Protein AF-A0AAV6X6Z3-F1 (afdb_monomer)

Foldseek 3Di:
DVVVVDQDAPVNLLVVLLLCLVVLVLVVNVVSLCCCCPVRVYDDDLSSLLSNLSSCLVNVVLVVSVVSQVPDPDNRALSSLLSSLVSCVVVVVLVSNLVSLVVNCVRCVQDCVSLVSNLVSCVVVVNVVVNVVSVVSCVVSVHDDPPPDDDDDPVCPPVVVSPDDDCPVVSVVVVVVVVVVVVVVCVVVVVVCVVPDDDDDDDDDDDDDD

Organism: NCBI:txid168488

Mean predicted aligned error: 13.62 Å

Radius of gyration: 20.97 Å; Cα contacts (8 Å, |Δi|>4): 172; chains: 1; bounding box: 50×48×60 Å

Nearest PDB structures (foldseek):
  3as4-assembly1_A  TM=5.770E-01  e=1.484E-02  Paramagnetospirillum magneticum AMB-1
  3asd-assembly1_A  TM=6.037E-01  e=4.419E-02  Paramagnetospirillum magneticum AMB-1
  1fch-assembly2_B  TM=5.159E-01  e=3.655E-02  Homo sapiens
  8ffz-assembly1_C  TM=5.382E-01  e=7.808E-02  Saccharomyces cerevisiae S288C
  8odn-assembly1_B  TM=5.261E-01  e=1.410E+00  Pseudomonas aeruginosa PAO1

Secondary structure (DSSP, 8-state):
-GGGTPPP-HHHHHHHHHHHHHHT-HHHHHHHHHHHHHTT-PPP-HHHHHHHHHHHHHTT-HHHHHHHHHT-SS---HHHHHHHHHHHHHHT-HHHHHHHHHHHHHH-TT-HHHHHHHHHHHHHTT-HHHHHHHHHHHHHTT-------SS--TTHHHHTTTT-SSTHHHHHHHHHHHHHHHHHHHHHHHHHHTTS--------------

InterPro domains:
  IPR002885 Pentatricopeptide repeat [PF01535] (11-38)
  IPR002885 Pentatricopeptide repeat [PF01535] (51-70)
  IPR011990 Tetratricopeptide-like helical domain superfamily [G3DSA:1.25.40.10] (1-170)
  IPR046848 E motif [PF20431] (95-145)
  IPR046960 Pentatricopeptide repeat-containing protein At4g14850-like, plant [P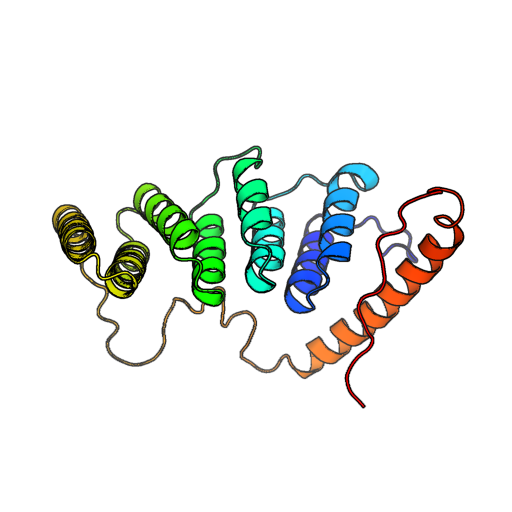THR47926] (1-148)

Solvent-accessible surface area (backbone atoms only — not comparable to full-atom values): 12295 Å² total; per-residue (Å²): 83,78,93,70,75,43,80,81,50,69,70,54,50,42,55,51,33,46,50,21,36,74,72,64,36,60,70,57,34,50,53,51,55,50,37,35,43,75,73,64,67,42,80,83,47,72,68,47,52,40,31,51,33,42,28,26,17,74,70,65,38,47,76,53,27,49,53,52,61,74,66,46,98,57,86,80,51,60,68,45,34,51,49,46,26,52,21,21,58,75,72,66,38,53,71,62,22,42,56,25,24,53,52,33,40,70,74,38,62,70,52,44,61,37,48,53,52,40,28,49,48,28,50,76,72,66,37,57,68,56,27,52,50,41,53,48,53,36,54,76,64,67,35,63,76,80,77,80,79,76,85,82,68,92,76,31,75,73,61,37,79,73,71,70,77,93,47,76,69,56,49,56,54,49,49,52,53,43,55,58,47,49,54,61,46,50,62,59,49,60,75,70,53,83,82,76,76,90,84,83,89,80,77,89,87,87,85,90,84,137

Structure (mmCIF, N/CA/C/O backbone):
data_AF-A0AAV6X6Z3-F1
#
_entry.id   AF-A0AAV6X6Z3-F1
#
loop_
_atom_site.group_PDB
_atom_site.id
_atom_site.type_symbol
_atom_site.label_atom_id
_atom_site.label_alt_id
_atom_site.label_comp_id
_atom_site.label_asym_id
_atom_site.label_entity_id
_atom_site.label_seq_id
_atom_site.pdbx_PDB_ins_code
_atom_site.Cartn_x
_atom_site.Cartn_y
_atom_site.Cartn_z
_atom_site.occupancy
_atom_site.B_iso_or_equiv
_atom_site.auth_seq_id
_atom_site.auth_comp_id
_atom_site.auth_asym_id
_atom_site.auth_atom_id
_atom_site.pdbx_PDB_model_num
ATOM 1 N N . MET A 1 1 ? 12.592 7.780 -24.978 1.00 61.38 1 MET A N 1
ATOM 2 C CA . MET A 1 1 ? 13.441 6.883 -24.165 1.00 61.38 1 MET A CA 1
ATOM 3 C C . MET A 1 1 ? 13.945 5.708 -24.987 1.00 61.38 1 MET A C 1
ATOM 5 O O . MET A 1 1 ? 15.013 5.877 -25.550 1.00 61.38 1 MET A O 1
ATOM 9 N N . LYS A 1 2 ? 13.176 4.631 -25.239 1.00 63.88 2 LYS A N 1
ATOM 10 C CA . LYS A 1 2 ? 13.656 3.504 -26.084 1.00 63.88 2 LYS A CA 1
ATOM 11 C C . LYS A 1 2 ? 14.118 3.923 -27.496 1.00 63.88 2 LYS A C 1
ATOM 13 O O . LYS A 1 2 ? 15.192 3.537 -27.925 1.00 63.88 2 LYS A O 1
ATOM 18 N N . ARG A 1 3 ? 13.356 4.787 -28.188 1.00 69.88 3 ARG A N 1
ATOM 19 C CA . ARG A 1 3 ? 13.722 5.320 -29.527 1.00 69.88 3 ARG A CA 1
ATOM 20 C C . ARG A 1 3 ? 14.940 6.253 -29.531 1.00 69.88 3 ARG A C 1
ATOM 22 O O . ARG A 1 3 ? 15.517 6.476 -30.582 1.00 69.88 3 ARG A O 1
ATOM 29 N N . ALA A 1 4 ? 15.289 6.811 -28.374 1.00 73.94 4 ALA A N 1
ATOM 30 C CA . ALA A 1 4 ? 16.447 7.686 -28.206 1.00 73.94 4 ALA A CA 1
ATOM 31 C C . ALA A 1 4 ? 17.636 6.937 -27.572 1.00 73.94 4 ALA A C 1
ATOM 33 O O . ALA A 1 4 ? 18.596 7.575 -27.162 1.00 73.94 4 ALA A O 1
ATOM 34 N N . SER A 1 5 ? 17.543 5.605 -27.431 1.00 74.19 5 SER A N 1
ATOM 35 C CA . SER A 1 5 ? 18.532 4.752 -26.752 1.00 74.19 5 SER A CA 1
ATOM 36 C C . SER A 1 5 ? 18.892 5.206 -25.330 1.00 74.19 5 SER A C 1
ATOM 38 O O . SER A 1 5 ? 19.979 4.926 -24.837 1.00 74.19 5 SER A O 1
ATOM 40 N N . VAL A 1 6 ? 17.965 5.892 -24.653 1.00 78.38 6 VAL A N 1
ATOM 41 C CA . VAL A 1 6 ? 18.121 6.306 -23.253 1.00 78.38 6 VAL A CA 1
ATOM 42 C C . VAL A 1 6 ? 17.540 5.217 -22.361 1.00 78.38 6 VAL A C 1
ATOM 44 O O . VAL A 1 6 ? 16.357 4.877 -22.502 1.00 78.38 6 VAL A O 1
ATOM 47 N N . LYS A 1 7 ? 18.370 4.684 -21.458 1.00 81.50 7 LYS A N 1
ATOM 48 C CA . LYS A 1 7 ? 17.966 3.687 -20.464 1.00 81.50 7 LYS A CA 1
ATOM 49 C C . LYS A 1 7 ? 16.994 4.338 -19.464 1.00 81.50 7 LYS A C 1
ATOM 51 O O . LYS A 1 7 ? 17.356 5.361 -18.889 1.00 81.50 7 LYS A O 1
ATOM 56 N N . PRO A 1 8 ? 15.776 3.796 -19.285 1.00 84.56 8 PRO A N 1
ATOM 57 C CA . PRO A 1 8 ? 14.884 4.202 -18.206 1.00 84.56 8 PRO A CA 1
ATOM 58 C C . PRO A 1 8 ? 15.558 4.043 -16.844 1.00 84.56 8 PRO A C 1
ATOM 60 O O . PRO A 1 8 ? 16.249 3.051 -16.607 1.00 84.56 8 PRO A O 1
ATOM 63 N N . ASP A 1 9 ? 15.341 5.020 -15.978 1.00 85.69 9 ASP A N 1
ATOM 64 C CA . ASP A 1 9 ? 15.762 5.006 -14.584 1.00 85.69 9 ASP A CA 1
ATOM 65 C C . ASP A 1 9 ? 14.562 4.760 -13.653 1.00 85.69 9 ASP A C 1
ATOM 67 O O . ASP A 1 9 ? 13.421 4.598 -14.087 1.00 85.69 9 ASP A O 1
ATOM 71 N N . GLU A 1 10 ? 14.840 4.720 -12.357 1.00 87.69 10 GLU A N 1
ATOM 72 C CA . GLU A 1 10 ? 13.855 4.618 -11.277 1.00 87.69 10 GLU A CA 1
ATOM 73 C C . GLU A 1 10 ? 12.718 5.649 -11.398 1.00 87.69 10 GLU A C 1
ATOM 75 O O . GLU A 1 10 ? 11.548 5.279 -11.387 1.00 87.69 10 GLU A O 1
ATOM 80 N N . VAL A 1 11 ? 13.032 6.930 -11.613 1.00 88.12 11 VAL A N 1
ATOM 81 C CA . VAL A 1 11 ? 12.019 7.996 -11.721 1.00 88.12 11 VAL A CA 1
ATOM 82 C C . VAL A 1 11 ? 11.116 7.783 -12.938 1.00 88.12 11 VAL A C 1
ATOM 84 O O . VAL A 1 11 ? 9.909 8.023 -12.881 1.00 88.12 11 VAL A O 1
ATOM 87 N N . THR A 1 12 ? 11.679 7.285 -14.037 1.00 88.75 12 THR A N 1
ATOM 88 C CA . THR A 1 12 ? 10.914 6.938 -15.235 1.00 88.75 12 THR A CA 1
ATOM 89 C C . THR A 1 12 ? 9.906 5.831 -14.956 1.00 88.75 12 THR A C 1
ATOM 91 O O . THR A 1 12 ? 8.750 5.946 -15.368 1.00 88.75 12 THR A O 1
ATOM 94 N N . PHE A 1 13 ? 10.330 4.757 -14.285 1.00 90.50 13 PHE A N 1
ATOM 95 C CA . PHE A 1 13 ? 9.434 3.650 -13.958 1.00 90.50 13 PHE A CA 1
ATOM 96 C C . PHE A 1 13 ? 8.349 4.068 -12.984 1.00 90.50 13 PHE A C 1
ATOM 98 O O . PHE A 1 13 ? 7.194 3.723 -13.216 1.00 90.50 13 PHE A O 1
ATOM 105 N N . LEU A 1 14 ? 8.682 4.882 -11.982 1.00 87.88 14 LEU A N 1
ATOM 106 C CA . LEU A 1 14 ? 7.686 5.468 -11.096 1.00 87.88 14 LEU A CA 1
ATOM 107 C C . LEU A 1 14 ? 6.597 6.198 -11.895 1.00 87.88 14 LEU A C 1
ATOM 109 O O . LEU A 1 14 ? 5.425 5.867 -11.765 1.00 87.88 14 LEU A O 1
ATOM 113 N N . GLY A 1 15 ? 6.981 7.103 -12.802 1.00 88.19 15 GLY A N 1
ATOM 114 C CA . GLY A 1 15 ? 6.019 7.846 -13.621 1.00 88.19 15 GLY A CA 1
ATOM 115 C C . GLY A 1 15 ? 5.151 6.959 -14.522 1.00 88.19 15 GLY A C 1
ATOM 116 O O . GLY A 1 15 ? 3.958 7.219 -14.679 1.00 88.19 15 GLY A O 1
ATOM 117 N N . VAL A 1 16 ? 5.719 5.893 -15.096 1.00 90.44 16 VAL A N 1
ATOM 118 C CA . VAL A 1 16 ? 4.957 4.922 -15.902 1.00 90.44 16 VAL A CA 1
ATOM 119 C C . VAL A 1 16 ? 3.963 4.148 -15.035 1.00 90.44 16 VAL A C 1
ATOM 121 O O . VAL A 1 16 ? 2.801 4.033 -15.415 1.00 90.44 16 VAL A O 1
ATOM 124 N N . LEU A 1 17 ? 4.385 3.653 -13.870 1.00 90.94 17 LEU A N 1
ATOM 125 C CA . LEU A 1 17 ? 3.529 2.892 -12.958 1.00 90.94 17 LEU A CA 1
ATOM 126 C C . LEU A 1 17 ? 2.395 3.751 -12.392 1.00 90.94 17 LEU A C 1
ATOM 128 O O . LEU A 1 17 ? 1.254 3.296 -12.350 1.00 90.94 17 LEU A O 1
ATOM 132 N N . THR A 1 18 ? 2.672 5.009 -12.033 1.00 88.38 18 THR A N 1
ATOM 133 C CA . THR A 1 18 ? 1.631 5.964 -11.631 1.00 88.38 18 THR A CA 1
ATOM 134 C C . THR A 1 18 ? 0.624 6.176 -12.760 1.00 88.38 18 THR A C 1
ATOM 136 O O . THR A 1 18 ? -0.580 6.096 -12.531 1.00 88.38 18 THR A O 1
ATOM 139 N N . ALA A 1 19 ? 1.082 6.370 -14.001 1.00 88.69 19 ALA A N 1
ATOM 140 C CA . ALA A 1 19 ? 0.176 6.520 -15.137 1.00 88.69 19 ALA A CA 1
ATOM 141 C C . ALA A 1 19 ? -0.691 5.267 -15.364 1.00 88.69 19 ALA A C 1
ATOM 143 O O . ALA A 1 19 ? -1.895 5.395 -15.587 1.00 88.69 19 ALA A O 1
ATOM 144 N N . CYS A 1 20 ? -0.117 4.064 -15.247 1.00 91.00 20 CYS A N 1
ATOM 145 C CA . CYS A 1 20 ? -0.880 2.817 -15.320 1.00 91.00 20 CYS A CA 1
ATOM 146 C C . CYS A 1 20 ? -1.922 2.722 -14.199 1.00 91.00 20 CYS A C 1
ATOM 148 O O . CYS A 1 20 ? -3.060 2.340 -14.472 1.00 91.00 20 CYS A O 1
ATOM 150 N N . SER A 1 21 ? -1.565 3.117 -12.968 1.00 88.56 21 SER A N 1
ATOM 151 C CA . SER A 1 21 ? -2.495 3.161 -11.829 1.00 88.56 21 SER A CA 1
ATOM 152 C C . SER A 1 21 ? -3.699 4.056 -12.109 1.00 88.56 21 SER A C 1
ATOM 154 O O . SER A 1 21 ? -4.840 3.693 -11.834 1.00 88.56 21 SER A O 1
ATOM 156 N N . HIS A 1 22 ? -3.476 5.206 -12.738 1.00 88.50 22 HIS A N 1
ATOM 157 C CA . HIS A 1 22 ? -4.54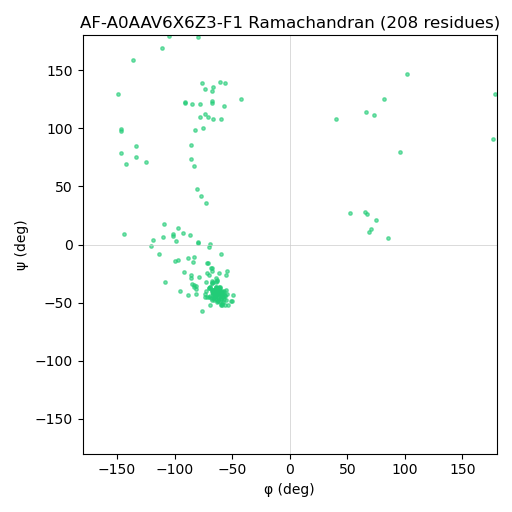8 6.134 -13.087 1.00 88.50 22 HIS A CA 1
ATOM 158 C C . HIS A 1 22 ? -5.418 5.657 -14.241 1.00 88.50 22 HIS A C 1
ATOM 160 O O . HIS A 1 22 ? -6.631 5.839 -14.207 1.00 88.50 22 HIS A O 1
ATOM 166 N N . ALA A 1 23 ? -4.798 5.062 -15.257 1.00 87.50 23 ALA A N 1
ATOM 167 C CA . ALA A 1 23 ? -5.482 4.628 -16.467 1.00 87.50 23 ALA A CA 1
ATOM 168 C C . ALA A 1 23 ? -6.155 3.250 -16.333 1.00 87.50 23 ALA A C 1
ATOM 170 O O . ALA A 1 23 ? -6.908 2.861 -17.220 1.00 87.50 23 ALA A O 1
ATOM 171 N N . GLY A 1 24 ? -5.883 2.498 -15.261 1.00 88.31 24 GLY A N 1
ATOM 172 C CA . GLY A 1 24 ? -6.410 1.138 -15.089 1.00 88.31 24 GLY A CA 1
ATOM 173 C C . GLY A 1 24 ? -5.734 0.088 -15.950 1.00 88.31 24 GLY A C 1
ATOM 174 O O . GLY A 1 24 ? -6.282 -0.990 -16.167 1.00 88.31 24 GLY A O 1
ATOM 175 N N . LEU A 1 25 ? -4.518 0.379 -16.400 1.00 92.56 25 LEU A N 1
ATOM 176 C CA . LEU A 1 25 ? -3.708 -0.513 -17.220 1.00 92.56 25 LEU A CA 1
ATOM 177 C C . LEU A 1 25 ? -2.971 -1.520 -16.327 1.00 92.56 25 LEU A C 1
ATOM 179 O O . LEU A 1 25 ? -1.756 -1.455 -16.142 1.00 92.56 25 LEU A O 1
ATOM 183 N N . VAL A 1 26 ? -3.730 -2.415 -15.689 1.00 93.62 26 VAL A N 1
ATOM 184 C CA . VAL A 1 26 ? -3.214 -3.357 -14.679 1.00 93.62 26 VAL A CA 1
ATOM 185 C C . VAL A 1 26 ? -2.254 -4.381 -15.286 1.00 93.62 26 VAL A C 1
ATOM 187 O O . VAL A 1 26 ? -1.243 -4.714 -14.666 1.00 93.62 26 VAL A O 1
ATOM 190 N N . SER A 1 27 ? -2.537 -4.872 -16.491 1.00 94.06 27 SER A N 1
ATOM 191 C CA . SER A 1 27 ? -1.656 -5.782 -17.235 1.00 94.06 27 SER A CA 1
ATOM 192 C C . SER A 1 27 ? -0.314 -5.131 -17.564 1.00 94.06 27 SER A C 1
ATOM 194 O O . SER A 1 27 ? 0.744 -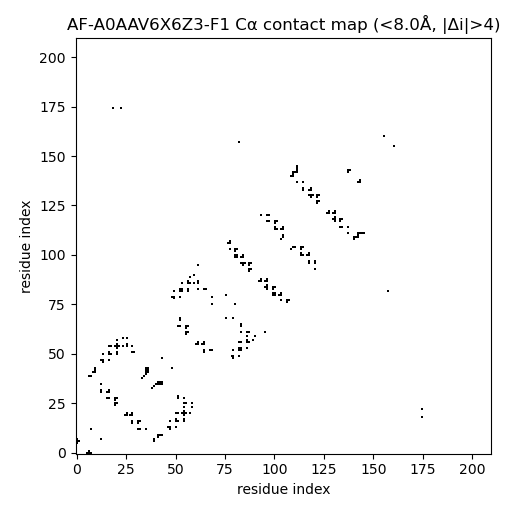5.692 -17.290 1.00 94.06 27 SER A O 1
ATOM 196 N N . GLU A 1 28 ? -0.361 -3.917 -18.097 1.00 93.50 28 GLU A N 1
ATOM 197 C CA . GLU A 1 28 ? 0.799 -3.148 -18.520 1.00 93.50 28 GLU A CA 1
ATOM 198 C C . GLU A 1 28 ? 1.609 -2.693 -17.308 1.00 93.50 28 GLU A C 1
ATOM 200 O O . GLU A 1 28 ? 2.834 -2.701 -17.349 1.00 93.50 28 GLU A O 1
ATOM 205 N N . GLY A 1 29 ? 0.949 -2.333 -16.204 1.00 94.25 29 GLY A N 1
ATOM 206 C CA . GLY A 1 29 ? 1.613 -2.026 -14.941 1.00 94.25 29 GLY A CA 1
ATOM 207 C C . GLY A 1 29 ? 2.454 -3.198 -14.429 1.00 94.25 29 GLY A C 1
ATOM 208 O O . GLY A 1 29 ? 3.620 -2.993 -14.095 1.00 94.25 29 GLY A O 1
ATOM 209 N N . ARG A 1 30 ? 1.915 -4.430 -14.456 1.00 95.25 30 ARG A N 1
ATOM 210 C CA . ARG A 1 30 ? 2.680 -5.649 -14.122 1.00 95.25 30 ARG A CA 1
ATOM 211 C C . ARG A 1 30 ? 3.871 -5.832 -15.048 1.00 95.25 30 ARG A C 1
ATOM 213 O O . ARG A 1 30 ? 4.994 -5.961 -14.579 1.00 95.25 30 ARG A O 1
ATOM 220 N N . GLU A 1 31 ? 3.635 -5.774 -16.357 1.00 95.56 31 GLU A N 1
ATOM 221 C CA . GLU A 1 31 ? 4.695 -5.964 -17.345 1.00 95.56 31 GLU A CA 1
ATOM 222 C C . GLU A 1 31 ? 5.816 -4.926 -17.177 1.00 95.56 31 GLU A C 1
ATOM 224 O O . GLU A 1 31 ? 6.999 -5.249 -17.270 1.00 95.56 31 GLU A O 1
ATOM 229 N N . MET A 1 32 ? 5.471 -3.664 -16.911 1.00 93.62 32 MET A N 1
ATOM 230 C CA . MET A 1 32 ? 6.457 -2.604 -16.704 1.00 93.62 32 MET A CA 1
ATOM 231 C C . MET A 1 32 ? 7.218 -2.776 -15.391 1.00 93.62 32 MET A C 1
ATOM 233 O O . MET A 1 32 ? 8.427 -2.539 -15.380 1.00 93.62 32 MET A O 1
ATOM 237 N N . TYR A 1 33 ? 6.555 -3.221 -14.322 1.00 95.12 33 TYR A N 1
ATOM 238 C CA . TYR A 1 33 ? 7.209 -3.544 -13.054 1.00 95.12 33 TYR A CA 1
ATOM 239 C C . TYR A 1 33 ? 8.174 -4.732 -13.201 1.00 95.12 33 TYR A C 1
ATOM 241 O O . TYR A 1 33 ? 9.326 -4.652 -12.776 1.00 95.12 33 TYR A O 1
ATOM 249 N N . ASP A 1 34 ? 7.771 -5.794 -13.898 1.00 94.81 34 ASP A N 1
ATOM 250 C CA . ASP A 1 34 ? 8.631 -6.953 -14.156 1.00 94.81 34 ASP A CA 1
ATOM 251 C C . ASP A 1 34 ? 9.810 -6.593 -15.066 1.00 94.81 34 ASP A C 1
ATOM 253 O O . ASP A 1 34 ? 10.950 -6.999 -14.824 1.00 94.81 34 ASP A O 1
ATOM 257 N N . ASN A 1 35 ? 9.565 -5.787 -16.102 1.00 92.56 35 ASN A N 1
ATOM 258 C CA . ASN A 1 35 ? 10.612 -5.286 -16.986 1.00 92.56 35 ASN A CA 1
ATOM 259 C C . ASN A 1 35 ? 11.610 -4.399 -16.230 1.00 92.56 35 ASN A C 1
ATOM 261 O O . ASN A 1 35 ? 12.812 -4.489 -16.491 1.00 92.56 35 ASN A O 1
ATOM 265 N N . MET A 1 36 ? 11.148 -3.553 -15.303 1.00 93.88 36 MET A N 1
ATOM 266 C CA . MET A 1 36 ? 12.009 -2.711 -14.464 1.00 93.88 36 MET A CA 1
ATOM 267 C C . MET A 1 36 ? 13.100 -3.552 -13.790 1.00 93.88 36 MET A C 1
ATOM 269 O O . MET A 1 36 ? 14.283 -3.223 -13.899 1.00 93.88 36 MET A O 1
ATOM 273 N N . ILE A 1 37 ? 12.707 -4.675 -13.186 1.00 93.62 37 ILE A N 1
ATOM 274 C CA . ILE A 1 37 ? 13.601 -5.577 -12.455 1.00 93.62 37 ILE A CA 1
ATOM 275 C C . ILE A 1 37 ? 14.440 -6.415 -13.425 1.00 93.62 37 ILE A C 1
ATOM 277 O O . ILE A 1 37 ? 15.669 -6.366 -13.393 1.00 93.62 37 ILE A O 1
ATOM 281 N N . ASN A 1 38 ? 13.784 -7.160 -14.316 1.00 93.56 38 ASN A N 1
ATOM 282 C CA . ASN A 1 38 ? 14.426 -8.227 -15.085 1.00 93.56 38 ASN A CA 1
ATOM 283 C C . ASN A 1 38 ? 15.165 -7.722 -16.329 1.00 93.56 38 ASN A C 1
ATOM 285 O O . ASN A 1 38 ? 16.221 -8.243 -16.680 1.00 93.56 38 ASN A O 1
ATOM 289 N N . LEU A 1 39 ? 14.620 -6.708 -17.009 1.00 90.31 39 LEU A N 1
ATOM 290 C CA . LEU A 1 39 ? 15.178 -6.195 -18.263 1.00 90.31 39 LEU A CA 1
ATOM 291 C C . LEU A 1 39 ? 16.087 -4.984 -18.035 1.00 90.31 39 LEU A C 1
ATOM 293 O O . LEU A 1 39 ? 17.122 -4.847 -18.689 1.00 90.31 39 LEU A O 1
ATOM 297 N N . TYR A 1 40 ? 15.704 -4.087 -17.124 1.00 88.81 40 TYR A N 1
ATOM 298 C CA . TYR A 1 40 ? 16.440 -2.846 -16.880 1.00 88.81 40 TYR A CA 1
ATOM 299 C C . TYR A 1 40 ? 17.356 -2.905 -15.653 1.00 88.81 40 TYR A C 1
ATOM 301 O O . TYR A 1 40 ? 18.261 -2.065 -15.549 1.00 88.81 40 TYR A O 1
ATOM 309 N N . GLY A 1 41 ? 17.200 -3.913 -14.786 1.00 90.75 41 GLY A N 1
ATOM 310 C CA . GLY A 1 41 ? 18.020 -4.090 -13.586 1.00 90.75 41 GLY A CA 1
ATOM 311 C C . GLY A 1 41 ? 17.828 -2.970 -12.564 1.00 90.75 41 GLY A C 1
ATOM 312 O O . GLY A 1 41 ? 18.771 -2.618 -11.860 1.00 90.75 41 GLY A O 1
ATOM 313 N N . VAL A 1 42 ? 16.650 -2.345 -12.546 1.00 91.38 42 VAL A N 1
ATOM 314 C CA . VAL A 1 42 ? 16.291 -1.281 -11.606 1.00 91.38 42 VAL A CA 1
ATOM 315 C C . VAL A 1 42 ? 15.640 -1.930 -10.390 1.00 91.38 42 VAL A C 1
ATOM 317 O O . VAL A 1 42 ? 14.645 -2.644 -10.511 1.00 91.38 42 VAL A O 1
ATOM 320 N N . HIS A 1 43 ? 16.216 -1.694 -9.214 1.00 90.94 43 HIS A N 1
ATOM 321 C CA . HIS A 1 43 ? 15.699 -2.255 -7.972 1.00 90.94 43 HIS A CA 1
ATOM 322 C C . HIS A 1 43 ? 14.408 -1.530 -7.547 1.00 90.94 43 HIS A C 1
ATOM 324 O O . HIS A 1 43 ? 14.369 -0.293 -7.584 1.00 90.94 43 HIS A O 1
ATOM 330 N N . PRO A 1 44 ? 13.346 -2.253 -7.146 1.00 91.19 44 PRO A N 1
ATOM 331 C CA . PRO A 1 44 ? 12.140 -1.628 -6.628 1.00 91.19 44 PRO A CA 1
ATOM 332 C C . PRO A 1 44 ? 12.429 -0.803 -5.374 1.00 91.19 44 PRO A C 1
ATOM 334 O O . PRO A 1 44 ? 13.187 -1.215 -4.502 1.00 91.19 44 PRO A O 1
ATOM 337 N N . ARG A 1 45 ? 11.795 0.364 -5.272 1.00 89.56 45 ARG A N 1
ATOM 338 C CA . ARG A 1 45 ? 11.782 1.181 -4.057 1.00 89.56 45 ARG A CA 1
ATOM 339 C C . ARG A 1 45 ? 10.381 1.168 -3.472 1.00 89.56 45 ARG A C 1
ATOM 341 O O . ARG A 1 45 ? 9.432 0.788 -4.160 1.00 89.56 45 ARG A O 1
ATOM 348 N N . VAL A 1 46 ? 10.255 1.672 -2.249 1.00 87.50 46 VAL A N 1
ATOM 349 C CA . VAL A 1 46 ? 8.966 1.835 -1.564 1.00 87.50 46 VAL A CA 1
ATOM 350 C C . VAL A 1 46 ? 7.946 2.544 -2.464 1.00 87.50 46 VAL A C 1
ATOM 352 O O . VAL A 1 46 ? 6.838 2.043 -2.613 1.00 87.50 46 VAL A O 1
ATOM 355 N N . ASP A 1 47 ? 8.346 3.607 -3.174 1.00 87.50 47 ASP A N 1
ATOM 356 C CA . ASP A 1 47 ? 7.471 4.337 -4.108 1.00 87.50 47 ASP A CA 1
ATOM 357 C C . ASP A 1 47 ? 6.924 3.449 -5.241 1.00 87.50 47 ASP A C 1
ATOM 359 O O . ASP A 1 47 ? 5.740 3.507 -5.569 1.00 87.50 47 ASP A O 1
ATOM 363 N N . HIS A 1 48 ? 7.769 2.592 -5.833 1.00 91.62 48 HIS A N 1
ATOM 364 C CA . HIS A 1 48 ? 7.353 1.681 -6.906 1.00 91.62 48 HIS A CA 1
ATOM 365 C C . HIS A 1 48 ? 6.344 0.655 -6.386 1.00 91.62 48 HIS A C 1
ATOM 367 O O . HIS A 1 48 ? 5.351 0.363 -7.050 1.00 91.62 48 HIS A O 1
ATO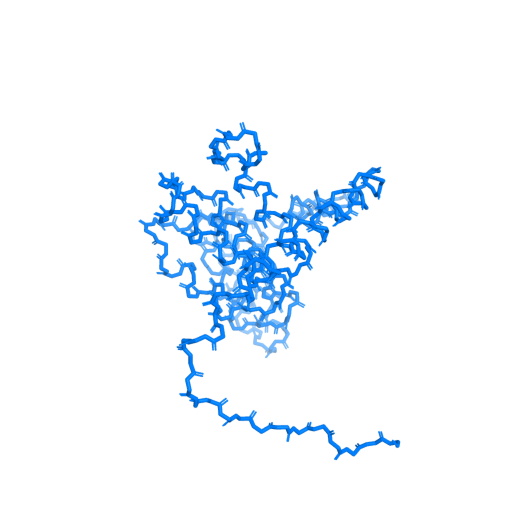M 373 N N . CYS A 1 49 ? 6.586 0.126 -5.186 1.00 92.69 49 CYS A N 1
ATOM 374 C CA . CYS A 1 49 ? 5.692 -0.824 -4.537 1.00 92.69 49 CYS A CA 1
ATOM 375 C C . CYS A 1 49 ? 4.358 -0.170 -4.154 1.00 92.69 49 CYS A C 1
ATOM 377 O O . CYS A 1 49 ? 3.305 -0.752 -4.403 1.00 92.69 49 CYS A O 1
ATOM 379 N N . ALA A 1 50 ? 4.383 1.057 -3.630 1.00 90.75 50 ALA A N 1
ATOM 380 C CA . ALA A 1 50 ? 3.181 1.826 -3.327 1.00 90.75 50 ALA A CA 1
ATOM 381 C C . ALA A 1 50 ? 2.337 2.073 -4.587 1.00 90.75 50 ALA A C 1
ATOM 383 O O . ALA A 1 50 ? 1.125 1.870 -4.550 1.00 90.75 50 ALA A O 1
ATOM 384 N N . CYS A 1 51 ? 2.961 2.405 -5.725 1.00 91.25 51 CYS A N 1
ATOM 385 C CA . CYS A 1 51 ? 2.249 2.533 -7.000 1.00 91.25 51 CYS A CA 1
ATOM 386 C C . CYS A 1 51 ? 1.625 1.217 -7.480 1.00 91.25 51 CYS A C 1
ATOM 388 O O . CYS A 1 51 ? 0.521 1.243 -8.016 1.00 91.25 51 CYS A O 1
ATOM 390 N N . MET A 1 52 ? 2.285 0.072 -7.283 1.00 95.75 52 MET A N 1
ATOM 391 C CA . MET A 1 52 ? 1.696 -1.231 -7.623 1.00 95.75 52 MET A CA 1
ATOM 392 C C . MET A 1 52 ? 0.484 -1.557 -6.749 1.00 95.75 52 MET A C 1
ATOM 394 O O . MET A 1 52 ? -0.532 -2.037 -7.245 1.00 95.75 52 MET A O 1
ATOM 398 N N . ILE A 1 53 ? 0.562 -1.259 -5.454 1.00 95.00 53 ILE A N 1
ATOM 399 C CA . ILE A 1 53 ? -0.537 -1.483 -4.510 1.00 95.00 53 ILE A CA 1
ATOM 400 C C . ILE A 1 53 ? -1.712 -0.556 -4.817 1.00 95.00 53 ILE A C 1
ATOM 402 O O . ILE A 1 53 ? -2.855 -1.005 -4.792 1.00 95.00 53 ILE A O 1
ATOM 406 N N . ASP A 1 54 ? -1.444 0.707 -5.146 1.00 91.19 54 ASP A N 1
ATOM 407 C CA . ASP A 1 54 ? -2.456 1.655 -5.614 1.00 91.19 54 ASP A CA 1
ATOM 408 C C . ASP A 1 54 ? -3.095 1.183 -6.931 1.00 91.19 54 ASP A C 1
ATOM 410 O O . ASP A 1 54 ? -4.318 1.126 -7.013 1.00 91.19 54 ASP A O 1
ATOM 414 N N . LEU A 1 55 ? -2.305 0.728 -7.912 1.00 93.44 55 LEU A N 1
ATOM 415 C CA . LEU A 1 55 ? -2.806 0.161 -9.170 1.00 93.44 55 LEU A CA 1
ATOM 416 C C . LEU A 1 55 ? -3.750 -1.022 -8.920 1.00 93.44 55 LEU A C 1
ATOM 418 O O . LEU A 1 55 ? -4.866 -1.052 -9.434 1.00 93.44 55 LEU A O 1
ATOM 422 N N . PHE A 1 56 ? -3.328 -2.005 -8.128 1.00 96.38 56 PHE A N 1
ATOM 423 C CA . PHE A 1 56 ? -4.175 -3.158 -7.832 1.00 96.38 56 PHE A CA 1
ATOM 424 C C . PHE A 1 56 ? -5.402 -2.759 -7.015 1.00 96.38 56 PHE A C 1
ATOM 426 O O . PHE A 1 56 ? -6.524 -3.162 -7.322 1.00 96.38 56 PHE A O 1
ATOM 433 N N . GLY A 1 57 ? -5.195 -1.949 -5.982 1.00 92.94 57 GLY A N 1
ATOM 434 C CA . GLY A 1 57 ? -6.223 -1.567 -5.035 1.00 92.94 57 GLY A CA 1
ATOM 435 C C . GLY A 1 57 ? -7.321 -0.714 -5.659 1.00 92.94 57 GLY A C 1
ATOM 436 O O . GLY A 1 57 ? -8.505 -1.007 -5.495 1.00 92.94 57 GLY A O 1
ATOM 437 N N . ARG A 1 58 ? -6.943 0.311 -6.424 1.00 89.50 58 ARG A N 1
ATOM 438 C CA . ARG A 1 58 ? -7.875 1.236 -7.077 1.00 89.50 58 ARG A CA 1
ATOM 439 C C . ARG A 1 58 ? -8.798 0.507 -8.051 1.00 89.50 58 ARG A C 1
ATOM 441 O O . ARG A 1 58 ? -9.993 0.788 -8.077 1.00 89.50 58 ARG A O 1
ATOM 448 N N . TRP A 1 59 ? -8.280 -0.500 -8.752 1.00 93.38 59 TRP A N 1
ATOM 449 C CA . TRP A 1 59 ? -9.018 -1.268 -9.760 1.00 93.38 59 TRP A CA 1
ATOM 450 C C . TRP A 1 59 ? -9.617 -2.586 -9.250 1.00 93.38 59 TRP A C 1
ATOM 452 O O . TRP A 1 59 ? -10.062 -3.408 -10.045 1.00 93.38 59 TRP A O 1
ATOM 462 N N . GLY A 1 60 ? -9.674 -2.786 -7.929 1.00 91.81 60 GLY A N 1
ATOM 463 C CA . GLY A 1 60 ? -10.430 -3.881 -7.308 1.00 91.81 60 GLY A CA 1
ATOM 464 C C . GLY A 1 60 ? -9.683 -5.212 -7.211 1.00 91.81 60 GLY A C 1
ATOM 465 O O . GLY A 1 60 ? -10.235 -6.198 -6.724 1.00 91.81 60 GLY A O 1
ATOM 466 N N . PHE A 1 61 ? -8.404 -5.256 -7.582 1.00 96.44 61 PHE A N 1
ATOM 467 C CA . PHE A 1 61 ? -7.537 -6.428 -7.437 1.00 96.44 61 PHE A CA 1
ATOM 468 C C . PHE A 1 61 ? -6.987 -6.545 -6.003 1.00 96.44 61 PHE A C 1
ATOM 470 O O . PHE A 1 61 ? -5.796 -6.762 -5.791 1.00 96.44 61 PHE A O 1
ATOM 477 N N . LEU A 1 62 ? -7.851 -6.415 -4.989 1.00 96.06 62 LEU A N 1
ATOM 478 C CA . LEU A 1 62 ? -7.445 -6.353 -3.577 1.00 96.06 62 LEU A CA 1
ATOM 479 C C . LEU A 1 62 ? -6.685 -7.597 -3.109 1.00 96.06 62 LEU A C 1
ATOM 481 O O . LEU A 1 62 ? -5.683 -7.478 -2.415 1.00 96.06 62 LEU A O 1
ATOM 485 N N . GLY A 1 63 ? -7.119 -8.791 -3.519 1.00 96.94 63 GLY A N 1
ATOM 486 C CA . GLY A 1 63 ? -6.415 -10.030 -3.174 1.00 96.94 63 GLY A CA 1
ATOM 487 C C . GLY A 1 63 ? -5.037 -10.149 -3.830 1.00 96.94 63 GLY A C 1
ATOM 488 O O . GLY A 1 63 ? -4.182 -10.876 -3.332 1.00 96.94 63 GLY A O 1
ATOM 489 N N . GLU A 1 64 ? -4.808 -9.449 -4.940 1.00 96.62 64 GLU A N 1
ATOM 490 C CA . GLU A 1 64 ? -3.489 -9.363 -5.561 1.00 96.62 64 GLU A CA 1
ATOM 491 C C . GLU A 1 64 ? -2.617 -8.318 -4.868 1.00 96.62 64 GLU A C 1
ATOM 493 O O . GLU A 1 64 ? -1.468 -8.616 -4.559 1.00 96.62 64 GLU A O 1
ATOM 498 N N . ALA A 1 65 ? -3.182 -7.154 -4.531 1.00 96.62 65 ALA A N 1
ATOM 499 C CA . ALA A 1 65 ? -2.513 -6.147 -3.709 1.00 96.62 65 ALA A CA 1
ATOM 500 C C . ALA A 1 65 ? -2.031 -6.741 -2.376 1.00 96.62 65 ALA A C 1
ATOM 502 O O . ALA A 1 65 ? -0.896 -6.516 -1.972 1.00 96.62 65 ALA A O 1
ATOM 503 N N . GLU A 1 66 ? -2.863 -7.561 -1.733 1.00 96.38 66 GLU A N 1
ATOM 504 C CA . GLU A 1 66 ? -2.526 -8.268 -0.498 1.00 96.38 66 GLU A CA 1
ATOM 505 C C . GLU A 1 66 ? -1.315 -9.185 -0.658 1.00 96.38 66 GLU A C 1
ATOM 507 O O . GLU A 1 66 ? -0.345 -9.086 0.088 1.00 96.38 66 GLU A O 1
ATOM 512 N N . LYS A 1 67 ? -1.353 -10.054 -1.674 1.00 96.88 67 LYS A N 1
ATOM 513 C CA . LYS A 1 67 ? -0.247 -10.963 -1.984 1.00 96.88 67 LYS A CA 1
ATOM 514 C C . LYS A 1 67 ? 1.017 -10.194 -2.332 1.00 96.88 67 LYS A C 1
ATOM 516 O O . LYS A 1 67 ? 2.106 -10.645 -2.004 1.00 96.88 67 LYS A O 1
ATOM 521 N N . PHE A 1 68 ? 0.885 -9.066 -3.020 1.00 96.25 68 PHE A N 1
ATOM 522 C CA . PHE A 1 68 ? 2.016 -8.220 -3.355 1.00 96.25 68 PHE A CA 1
ATOM 523 C C . PHE A 1 68 ? 2.662 -7.645 -2.089 1.00 96.25 68 PHE A C 1
ATOM 525 O O . PHE A 1 68 ? 3.872 -7.764 -1.942 1.00 96.25 68 PHE A O 1
ATOM 532 N N . ILE A 1 69 ? 1.866 -7.119 -1.149 1.00 95.81 69 ILE A N 1
ATOM 533 C CA . ILE A 1 69 ? 2.341 -6.638 0.161 1.00 95.81 69 ILE A CA 1
ATOM 534 C C . ILE A 1 69 ? 3.044 -7.756 0.939 1.00 95.81 69 ILE A C 1
ATOM 536 O O . ILE A 1 69 ? 4.125 -7.538 1.479 1.00 95.81 69 ILE A O 1
ATOM 540 N N . ASP A 1 70 ? 2.452 -8.951 0.965 1.00 94.75 70 ASP A N 1
ATOM 541 C CA . ASP A 1 70 ? 2.969 -10.106 1.709 1.00 94.75 70 ASP A CA 1
ATOM 542 C C . ASP A 1 70 ? 4.278 -10.673 1.135 1.00 94.75 70 ASP A C 1
ATOM 544 O O . ASP A 1 70 ? 5.016 -11.351 1.849 1.00 94.75 70 ASP A O 1
ATOM 548 N N . ASN A 1 71 ? 4.577 -10.384 -0.135 1.00 93.94 71 ASN A N 1
ATOM 549 C CA . ASN A 1 71 ? 5.788 -10.821 -0.829 1.00 93.94 71 ASN A CA 1
ATOM 550 C C . ASN A 1 71 ? 6.861 -9.723 -0.934 1.00 93.94 71 ASN A C 1
ATOM 552 O O . ASN A 1 71 ? 7.847 -9.918 -1.643 1.00 93.94 71 ASN A O 1
ATOM 556 N N . LEU A 1 72 ? 6.685 -8.565 -0.286 1.00 91.38 72 LEU A N 1
ATOM 557 C CA . LEU A 1 72 ? 7.723 -7.535 -0.268 1.00 91.38 72 LEU A CA 1
ATOM 558 C C . LEU A 1 72 ? 8.953 -8.023 0.510 1.00 91.38 72 LEU A C 1
ATOM 560 O O . LEU A 1 72 ? 8.842 -8.538 1.620 1.00 91.38 72 LEU A O 1
ATOM 564 N N . ASP A 1 73 ? 10.142 -7.781 -0.045 1.00 87.88 73 ASP A N 1
ATOM 565 C CA . ASP A 1 73 ? 11.429 -8.122 0.587 1.00 87.88 73 ASP A CA 1
ATOM 566 C C . ASP A 1 73 ? 11.764 -7.240 1.811 1.00 87.88 73 ASP A C 1
ATOM 568 O O . ASP A 1 73 ? 12.802 -7.408 2.454 1.00 87.88 73 ASP A O 1
ATOM 572 N N . PHE A 1 74 ? 10.907 -6.268 2.127 1.00 89.00 74 PHE A N 1
ATOM 573 C CA . PHE A 1 74 ? 11.048 -5.336 3.239 1.00 89.00 74 PHE A CA 1
ATOM 574 C C . PHE A 1 74 ? 9.720 -5.171 3.981 1.00 89.00 74 PHE A C 1
ATOM 576 O O . PHE A 1 74 ? 8.646 -5.418 3.434 1.00 89.00 74 PHE A O 1
ATOM 583 N N . GLU A 1 75 ? 9.796 -4.724 5.234 1.00 89.12 75 GLU A N 1
ATOM 584 C CA . GLU A 1 75 ? 8.604 -4.498 6.049 1.00 89.12 75 GLU A CA 1
ATOM 585 C C . GLU A 1 75 ? 7.788 -3.316 5.490 1.00 89.12 75 GLU A C 1
ATOM 587 O O . GLU A 1 75 ? 8.335 -2.214 5.364 1.00 89.12 75 GLU A O 1
ATOM 592 N N . PRO A 1 76 ? 6.504 -3.513 5.130 1.00 91.94 76 PRO A N 1
ATOM 593 C CA . PRO A 1 76 ? 5.706 -2.450 4.539 1.00 91.94 76 PRO A CA 1
ATOM 594 C C . PRO A 1 76 ? 5.441 -1.332 5.551 1.00 91.94 76 PRO A C 1
ATOM 596 O O . PRO A 1 76 ? 5.013 -1.590 6.679 1.00 91.94 76 PRO A O 1
ATOM 599 N N . ASP A 1 77 ? 5.669 -0.091 5.130 1.00 89.12 77 ASP A N 1
ATOM 600 C CA . ASP A 1 77 ? 5.510 1.095 5.966 1.00 89.12 77 ASP A CA 1
ATOM 601 C C . ASP A 1 77 ? 4.043 1.546 6.093 1.00 89.12 77 ASP A C 1
ATOM 603 O O . ASP A 1 77 ? 3.111 0.960 5.528 1.00 89.12 77 ASP A O 1
ATOM 607 N N . SER A 1 78 ? 3.817 2.612 6.865 1.00 88.62 78 SER A N 1
ATOM 608 C CA . SER A 1 78 ? 2.472 3.150 7.066 1.00 88.62 78 SER A CA 1
ATOM 609 C C . SER A 1 78 ? 1.841 3.659 5.770 1.00 88.62 78 SER A C 1
ATOM 611 O O . SER A 1 78 ? 0.628 3.543 5.598 1.00 88.62 78 SER A O 1
ATOM 613 N N . MET A 1 79 ? 2.633 4.151 4.816 1.00 86.31 79 MET A N 1
ATOM 614 C CA . MET A 1 79 ? 2.129 4.609 3.523 1.00 86.31 79 MET A CA 1
ATOM 615 C C . MET A 1 79 ? 1.536 3.453 2.706 1.00 86.31 79 MET A C 1
ATOM 617 O O . MET A 1 79 ? 0.434 3.583 2.161 1.00 86.31 79 MET A O 1
ATOM 621 N N . ILE A 1 80 ? 2.216 2.304 2.662 1.00 91.62 80 ILE A N 1
ATOM 622 C CA . ILE A 1 80 ? 1.724 1.097 1.988 1.00 91.62 80 ILE A CA 1
ATOM 623 C C . ILE A 1 80 ? 0.393 0.639 2.595 1.00 91.62 80 ILE A C 1
ATOM 625 O O . ILE A 1 80 ? -0.598 0.469 1.874 1.00 91.62 80 ILE A O 1
ATOM 629 N N . TRP A 1 81 ? 0.335 0.482 3.919 1.00 94.25 81 TRP A N 1
ATOM 630 C CA . TRP A 1 81 ? -0.885 0.012 4.575 1.00 94.25 81 TRP A CA 1
ATOM 631 C C . TRP A 1 81 ? -2.035 1.023 4.480 1.00 94.25 81 TRP A C 1
ATOM 633 O O . TRP A 1 81 ? -3.189 0.614 4.350 1.00 94.25 81 TRP A O 1
ATOM 643 N N . ALA A 1 82 ? -1.752 2.330 4.479 1.00 89.44 82 ALA A N 1
ATOM 644 C CA . ALA A 1 82 ? -2.760 3.376 4.284 1.00 89.44 82 ALA A CA 1
ATOM 645 C C . ALA A 1 82 ? -3.350 3.354 2.868 1.00 89.44 82 ALA A C 1
ATOM 647 O O . ALA A 1 82 ? -4.569 3.486 2.701 1.00 89.44 82 ALA A O 1
ATOM 648 N N . THR A 1 83 ? -2.506 3.133 1.859 1.00 88.62 83 THR A N 1
ATOM 649 C CA . THR A 1 83 ? -2.926 2.983 0.458 1.00 88.62 83 THR A CA 1
ATOM 650 C C . THR A 1 83 ? -3.842 1.771 0.305 1.00 88.62 83 THR A C 1
ATOM 652 O O . THR A 1 83 ? -4.956 1.879 -0.212 1.00 88.62 83 THR A O 1
ATOM 655 N N . TYR A 1 84 ? -3.428 0.627 0.850 1.00 94.69 84 TYR A N 1
ATOM 656 C CA . TYR A 1 84 ? -4.210 -0.602 0.795 1.00 94.69 84 TYR A CA 1
ATOM 657 C C . TYR A 1 84 ? -5.528 -0.515 1.583 1.00 94.69 84 TYR A C 1
ATOM 659 O O . TYR A 1 84 ? -6.571 -0.930 1.078 1.00 94.69 84 TYR A O 1
ATOM 667 N N . LEU A 1 85 ? -5.532 0.099 2.774 1.00 92.19 85 LEU A N 1
ATOM 668 C CA . LEU A 1 85 ? -6.757 0.350 3.544 1.00 92.19 85 LEU A CA 1
ATOM 669 C C . LEU A 1 85 ? -7.748 1.222 2.763 1.00 92.19 85 LEU A C 1
ATOM 671 O O . LEU A 1 85 ? -8.950 0.955 2.764 1.00 92.19 85 LEU A O 1
ATOM 675 N N . SER A 1 86 ? -7.251 2.258 2.087 1.00 87.06 86 SER A N 1
ATOM 676 C CA . SER A 1 86 ? -8.084 3.148 1.273 1.00 87.06 86 SER A CA 1
ATOM 677 C C . SER A 1 86 ? -8.731 2.395 0.110 1.00 87.06 86 SER A C 1
ATOM 679 O O . SER A 1 86 ? -9.931 2.546 -0.118 1.00 87.06 86 SER A O 1
ATOM 681 N N . ALA A 1 87 ? -7.980 1.514 -0.552 1.00 89.50 87 ALA A N 1
ATOM 682 C CA . ALA A 1 87 ? -8.507 0.632 -1.588 1.00 89.50 87 ALA A CA 1
ATOM 683 C C . ALA A 1 87 ? -9.552 -0.363 -1.054 1.00 89.50 87 ALA A C 1
ATOM 685 O O . ALA A 1 87 ? -10.613 -0.525 -1.655 1.00 89.50 87 ALA A O 1
ATOM 686 N N . CYS A 1 88 ? -9.306 -0.986 0.102 1.00 91.69 88 CYS A N 1
ATOM 687 C CA . CYS A 1 88 ? -10.275 -1.891 0.728 1.00 91.69 88 CYS A CA 1
ATOM 688 C C . CYS A 1 88 ? -11.593 -1.170 1.029 1.00 91.69 88 CYS A C 1
ATOM 690 O O . CYS A 1 88 ? -12.667 -1.689 0.742 1.00 91.69 88 CYS A O 1
ATOM 692 N N . ARG A 1 89 ? -11.516 0.067 1.535 1.00 86.19 89 ARG A N 1
ATOM 693 C CA . ARG A 1 89 ? -12.696 0.906 1.786 1.00 86.19 89 ARG A CA 1
ATOM 694 C C . ARG A 1 89 ? -13.429 1.300 0.510 1.00 86.19 89 ARG A C 1
ATOM 696 O O . ARG A 1 89 ? -14.655 1.333 0.525 1.00 86.19 89 ARG A O 1
ATOM 703 N N . LEU A 1 90 ? -12.699 1.609 -0.561 1.00 85.75 90 LEU A N 1
ATOM 704 C CA . LEU A 1 90 ? -13.282 1.962 -1.856 1.00 85.75 90 LEU A CA 1
ATOM 705 C C . LEU A 1 90 ? -14.164 0.831 -2.402 1.00 85.75 90 LEU A C 1
ATOM 707 O O . LEU A 1 90 ? -15.238 1.098 -2.931 1.00 85.75 90 LEU A O 1
ATOM 711 N N . HIS A 1 91 ? -13.728 -0.418 -2.228 1.00 88.44 91 HIS A N 1
ATOM 712 C CA . HIS A 1 91 ? -14.431 -1.607 -2.725 1.00 88.44 91 HIS A CA 1
ATOM 713 C C . HIS A 1 91 ? -15.284 -2.321 -1.664 1.00 88.44 91 HIS A C 1
ATOM 715 O O . HIS A 1 91 ? -15.885 -3.349 -1.960 1.00 88.44 91 HIS A O 1
ATOM 721 N N . GLY A 1 92 ? -15.359 -1.789 -0.439 1.00 86.12 92 GLY A N 1
ATOM 722 C CA . GLY A 1 92 ? -16.154 -2.364 0.652 1.00 86.12 92 GLY A CA 1
ATOM 723 C C . GLY A 1 92 ? -15.651 -3.717 1.174 1.00 86.12 92 GLY A C 1
ATOM 724 O O . GLY A 1 92 ? -16.446 -4.503 1.685 1.00 86.12 92 GLY A O 1
ATOM 725 N N . ASP A 1 93 ? -14.355 -4.017 1.041 1.00 91.19 93 ASP A N 1
ATOM 726 C CA . ASP A 1 93 ? -13.752 -5.234 1.598 1.00 91.19 93 ASP A CA 1
ATOM 727 C C . ASP A 1 93 ? -13.345 -5.004 3.059 1.00 91.19 93 ASP A C 1
ATOM 729 O O . ASP A 1 93 ? -12.213 -4.634 3.385 1.00 91.19 93 ASP A O 1
ATOM 733 N N . ASP A 1 94 ? -14.312 -5.211 3.948 1.00 90.12 94 ASP A N 1
ATOM 734 C CA . ASP A 1 94 ? -14.154 -5.029 5.391 1.00 90.12 94 ASP A CA 1
ATOM 735 C C . ASP A 1 94 ? -13.115 -5.981 6.005 1.00 90.12 94 ASP A C 1
ATOM 737 O O . ASP A 1 94 ? -12.425 -5.608 6.955 1.00 90.12 94 ASP A O 1
ATOM 741 N N . ILE A 1 95 ? -12.954 -7.191 5.454 1.00 92.94 95 ILE A N 1
ATOM 742 C CA . ILE A 1 95 ? -12.030 -8.207 5.981 1.00 92.94 95 ILE A CA 1
ATOM 743 C C . ILE A 1 95 ? -10.585 -7.752 5.765 1.00 92.94 95 ILE A C 1
ATOM 745 O O . ILE A 1 95 ? -9.789 -7.704 6.708 1.00 92.94 95 ILE A O 1
ATOM 749 N N . ARG A 1 96 ? -10.244 -7.373 4.529 1.00 94.69 96 ARG A N 1
ATOM 750 C CA . ARG A 1 96 ? -8.911 -6.848 4.203 1.00 94.69 96 ARG A CA 1
ATOM 751 C C . ARG A 1 96 ? -8.680 -5.471 4.812 1.00 94.69 96 ARG A C 1
ATOM 753 O O . ARG A 1 96 ? -7.583 -5.188 5.296 1.00 94.69 96 ARG A O 1
ATOM 760 N N . GLY A 1 97 ? -9.724 -4.643 4.860 1.00 93.44 97 GLY A N 1
ATOM 761 C CA . GLY A 1 97 ? -9.690 -3.337 5.510 1.00 93.44 97 GLY A CA 1
ATOM 762 C C . GLY A 1 97 ? -9.364 -3.437 7.000 1.00 93.44 97 GLY A C 1
ATOM 763 O O . GLY A 1 97 ? -8.527 -2.683 7.494 1.00 93.44 97 GLY A O 1
ATOM 764 N N . GLN A 1 98 ? -9.949 -4.400 7.717 1.00 94.25 98 GLN A N 1
ATOM 765 C CA . GLN A 1 98 ? -9.633 -4.632 9.126 1.00 94.25 98 GLN A CA 1
ATOM 766 C C . GLN A 1 98 ? -8.145 -4.948 9.319 1.00 94.25 98 GLN A C 1
ATOM 768 O O . GLN A 1 98 ? -7.482 -4.290 10.123 1.00 94.25 98 GLN A O 1
ATOM 773 N N . ARG A 1 99 ? -7.606 -5.894 8.541 1.00 95.06 99 ARG A N 1
ATOM 774 C CA . ARG A 1 99 ? -6.184 -6.265 8.590 1.00 95.06 99 ARG A CA 1
ATOM 775 C C . ARG A 1 99 ? -5.275 -5.054 8.365 1.00 95.06 99 ARG A C 1
ATOM 777 O O . ARG A 1 99 ? -4.327 -4.840 9.121 1.00 95.06 99 ARG A O 1
ATOM 784 N N . ALA A 1 100 ? -5.567 -4.252 7.341 1.00 94.88 100 ALA A N 1
ATOM 785 C CA . ALA A 1 100 ? -4.771 -3.075 7.009 1.00 94.88 100 ALA A CA 1
ATOM 786 C C . ALA A 1 100 ? -4.812 -2.014 8.123 1.00 94.88 100 ALA A C 1
ATOM 788 O O . ALA A 1 100 ? -3.785 -1.433 8.474 1.00 94.88 100 ALA A O 1
ATOM 789 N N . ALA A 1 101 ? -5.983 -1.788 8.725 1.00 92.50 101 ALA A N 1
ATOM 790 C CA . ALA A 1 101 ? -6.128 -0.843 9.826 1.00 92.50 101 ALA A CA 1
ATOM 791 C C . ALA A 1 101 ? -5.399 -1.306 11.098 1.00 92.50 101 ALA A C 1
ATOM 793 O O . ALA A 1 101 ? -4.770 -0.491 11.770 1.00 92.50 101 ALA A O 1
ATOM 794 N N . GLU A 1 102 ? -5.436 -2.601 11.418 1.00 94.12 102 GLU A N 1
ATOM 795 C CA . GLU A 1 102 ? -4.680 -3.170 12.540 1.00 94.12 102 GLU A CA 1
ATOM 796 C C . GLU A 1 102 ? -3.168 -2.983 12.348 1.00 94.12 102 GLU A C 1
ATOM 798 O O . GLU A 1 102 ? -2.494 -2.509 13.263 1.00 94.12 102 GLU A O 1
ATOM 803 N N . LYS A 1 103 ? -2.651 -3.239 11.139 1.00 95.12 103 LYS A N 1
ATOM 804 C CA . LYS A 1 103 ? -1.238 -3.005 10.799 1.00 95.12 103 LYS A CA 1
ATOM 805 C C . LYS A 1 103 ? -0.829 -1.540 10.939 1.00 95.12 103 LYS A C 1
ATOM 807 O O . LYS A 1 103 ? 0.213 -1.244 11.518 1.00 95.12 103 LYS A O 1
ATOM 812 N N . LEU A 1 104 ? -1.673 -0.606 10.506 1.00 91.94 104 LEU A N 1
ATOM 813 C CA . LEU A 1 104 ? -1.424 0.825 10.712 1.00 91.94 104 LEU A CA 1
ATOM 814 C C . LEU A 1 104 ? -1.408 1.226 12.188 1.00 91.94 104 LEU A C 1
ATOM 816 O O . LEU A 1 104 ? -0.622 2.080 12.576 1.00 91.94 104 LEU A O 1
ATOM 820 N N . ILE A 1 105 ? -2.255 0.621 13.023 1.00 92.38 105 ILE A N 1
ATOM 821 C CA . ILE A 1 105 ? -2.274 0.873 14.473 1.00 92.38 105 ILE A CA 1
ATOM 822 C C . ILE A 1 105 ? -0.996 0.357 15.152 1.00 92.38 105 ILE A C 1
ATOM 824 O O . ILE A 1 105 ? -0.562 0.923 16.163 1.00 92.38 105 ILE A O 1
ATOM 828 N N . GLU A 1 106 ? -0.423 -0.734 14.644 1.00 92.94 106 GLU A N 1
ATOM 829 C CA . GLU A 1 106 ? 0.865 -1.266 15.098 1.00 92.94 106 GLU A CA 1
ATOM 830 C C . GLU A 1 106 ? 2.012 -0.311 14.738 1.00 92.94 106 GLU A C 1
ATOM 832 O O . GLU A 1 106 ? 2.808 0.025 15.616 1.00 92.94 106 GLU A O 1
ATOM 837 N N . LEU A 1 107 ? 2.050 0.168 13.489 1.00 90.19 107 LEU A N 1
ATOM 838 C CA . LEU A 1 107 ? 3.106 1.045 12.964 1.00 90.19 107 LEU A CA 1
ATOM 839 C C . LEU A 1 107 ? 3.020 2.483 13.488 1.00 90.19 107 LEU A C 1
ATOM 841 O O . LEU A 1 107 ? 4.025 3.072 13.880 1.00 90.19 107 LEU A O 1
ATOM 845 N N . GLU A 1 108 ? 1.813 3.044 13.550 1.00 88.00 108 GLU A N 1
ATOM 846 C CA . GLU A 1 108 ? 1.550 4.411 14.003 1.00 88.00 108 GLU A CA 1
ATOM 847 C C . GLU A 1 108 ? 0.517 4.437 15.142 1.00 88.00 108 GLU A C 1
ATOM 849 O O . GLU A 1 108 ? -0.605 4.929 14.978 1.00 88.00 108 GLU A O 1
ATOM 854 N N . PRO A 1 109 ? 0.879 3.978 16.358 1.00 89.12 109 PRO A N 1
ATOM 855 C CA . PRO A 1 109 ? -0.042 3.907 17.491 1.00 89.12 109 PRO A CA 1
ATOM 856 C C . PRO A 1 109 ? -0.722 5.223 17.856 1.00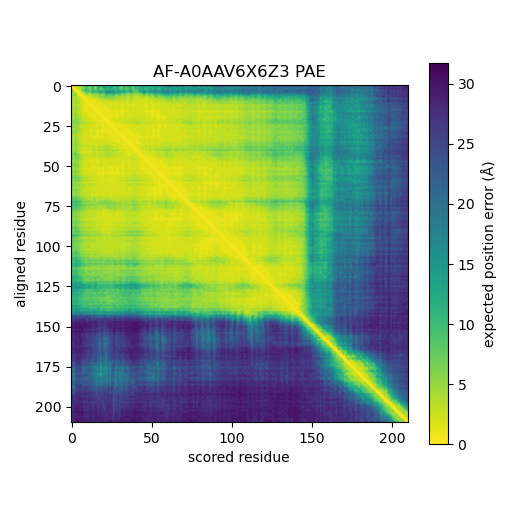 89.12 109 PRO A C 1
ATOM 858 O O . PRO A 1 109 ? -1.788 5.181 18.465 1.00 89.12 109 PRO A O 1
ATOM 861 N N . GLN A 1 110 ? -0.084 6.350 17.531 1.00 87.19 110 GLN A N 1
ATOM 862 C CA . GLN A 1 110 ? -0.534 7.706 17.840 1.00 87.19 110 GLN A CA 1
ATOM 863 C C . GLN A 1 110 ? -1.449 8.304 16.764 1.00 87.19 110 GLN A C 1
ATOM 865 O O . GLN A 1 110 ? -2.081 9.335 16.994 1.00 87.19 110 GLN A O 1
ATOM 870 N N . ASN A 1 111 ? -1.549 7.670 15.594 1.00 82.75 111 ASN A N 1
ATOM 871 C CA . ASN A 1 111 ? -2.411 8.133 14.522 1.00 82.75 111 ASN A CA 1
ATOM 872 C C . ASN A 1 111 ? -3.864 7.741 14.820 1.00 82.75 111 ASN A C 1
ATOM 874 O O . ASN A 1 111 ? -4.191 6.567 14.9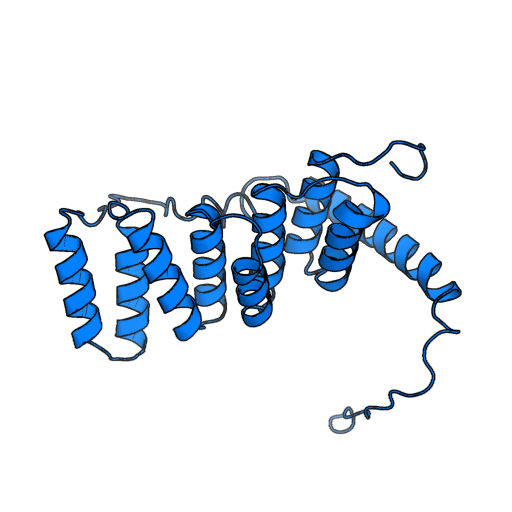61 1.00 82.75 111 ASN A O 1
ATOM 878 N N . SER A 1 112 ? -4.757 8.727 14.916 1.00 83.56 112 SER A N 1
ATOM 879 C CA . SER A 1 112 ? -6.172 8.487 15.231 1.00 83.56 112 SER A CA 1
ATOM 880 C C . SER A 1 112 ? -6.967 7.831 14.095 1.00 83.56 112 SER A C 1
ATOM 882 O O . SER A 1 112 ? -7.981 7.180 14.354 1.00 83.56 112 SER A O 1
ATOM 884 N N . LEU A 1 113 ? -6.528 7.983 12.844 1.00 83.19 113 LEU A N 1
ATOM 885 C CA . LEU A 1 113 ? -7.330 7.651 11.664 1.00 83.19 113 LEU A CA 1
ATOM 886 C C . LEU A 1 113 ? -7.542 6.144 11.479 1.00 83.19 113 LEU A C 1
ATOM 888 O O . LEU A 1 113 ? -8.698 5.746 11.323 1.00 83.19 113 LEU A O 1
ATOM 892 N N . PRO A 1 114 ? -6.517 5.284 11.613 1.00 84.94 114 PRO A N 1
ATOM 893 C CA . PRO A 1 114 ? -6.704 3.835 11.585 1.00 84.94 114 PRO A CA 1
ATOM 894 C C . PRO A 1 114 ? -7.724 3.321 12.615 1.00 84.94 114 PRO A C 1
ATOM 896 O O . PRO A 1 114 ? -8.551 2.474 12.284 1.00 84.94 114 PRO A O 1
ATOM 899 N N . TYR A 1 115 ? -7.754 3.878 13.835 1.00 85.06 115 TYR A N 1
ATOM 900 C CA . TYR A 1 115 ? -8.745 3.501 14.859 1.00 85.06 115 TYR A CA 1
ATOM 901 C C . TYR A 1 115 ? -10.169 3.897 14.466 1.00 85.06 115 TYR A C 1
ATOM 903 O O . TYR A 1 115 ? -11.118 3.142 14.694 1.00 85.06 115 TYR A O 1
ATOM 911 N N . VAL A 1 116 ? -10.336 5.093 13.896 1.00 85.31 116 VAL A N 1
ATOM 912 C CA . VAL A 1 116 ? -11.645 5.573 13.437 1.00 85.31 116 VAL A CA 1
ATOM 913 C C . VAL A 1 116 ? -12.147 4.704 12.287 1.00 85.31 116 VAL A C 1
ATOM 915 O O . VAL A 1 116 ? -13.296 4.264 12.319 1.00 85.31 116 VAL A O 1
ATOM 918 N N . LEU A 1 117 ? -11.284 4.401 11.315 1.00 83.62 117 LEU A N 1
ATOM 919 C CA . LEU A 1 117 ? -11.631 3.563 10.168 1.00 83.62 117 LEU A CA 1
ATOM 920 C C . LEU A 1 117 ? -11.964 2.128 10.588 1.00 83.62 117 LEU A C 1
ATOM 922 O O . LEU A 1 117 ? -13.002 1.610 10.183 1.00 83.62 117 LEU A O 1
ATOM 926 N N . LEU A 1 118 ? -11.170 1.526 11.476 1.00 87.31 118 LEU A N 1
ATOM 927 C CA . LEU A 1 118 ? -11.454 0.198 12.024 1.00 87.31 118 LEU A CA 1
ATOM 928 C C . LEU A 1 118 ? -12.776 0.166 12.809 1.00 87.31 118 LEU A C 1
ATOM 930 O O . LEU A 1 118 ? -13.562 -0.771 12.689 1.00 87.31 118 LEU A O 1
ATOM 934 N N . SER A 1 119 ? -13.070 1.223 13.571 1.00 85.12 119 SER A N 1
ATOM 935 C CA . SER A 1 119 ? -14.359 1.351 14.263 1.00 85.12 119 SER A CA 1
ATOM 936 C C . SER A 1 119 ? -15.533 1.427 13.285 1.00 85.12 119 SER A C 1
ATOM 938 O O . SER A 1 119 ? -16.591 0.875 13.570 1.00 85.12 119 SER A O 1
ATOM 940 N N . HIS A 1 120 ? -15.374 2.111 12.148 1.00 83.38 120 HIS A N 1
ATOM 941 C CA . HIS A 1 120 ? -16.415 2.183 11.120 1.00 83.38 120 HIS A CA 1
ATOM 942 C C . HIS A 1 120 ? -16.662 0.816 10.472 1.00 83.38 120 HIS A C 1
ATOM 944 O O . HIS A 1 120 ? -17.819 0.430 10.338 1.00 83.38 120 HIS A O 1
ATOM 950 N N . ILE A 1 121 ? -15.598 0.072 10.153 1.00 85.12 121 ILE A N 1
ATOM 951 C CA . ILE A 1 121 ? -15.681 -1.293 9.605 1.00 85.12 121 ILE A CA 1
ATOM 952 C C . ILE A 1 121 ? -16.460 -2.211 10.563 1.00 85.12 121 ILE A C 1
ATOM 954 O O . ILE A 1 121 ? -17.440 -2.850 10.180 1.00 85.12 121 ILE A O 1
ATOM 958 N N . HIS A 1 122 ? -16.115 -2.210 11.856 1.00 83.12 122 HIS A N 1
ATOM 959 C CA . HIS A 1 122 ? -16.850 -3.003 12.846 1.00 83.12 122 HIS A CA 1
ATOM 960 C C . HIS A 1 122 ? -18.305 -2.560 13.027 1.00 83.12 122 HIS A C 1
ATOM 962 O O . HIS A 1 122 ? -19.181 -3.408 13.207 1.00 83.12 122 HIS A O 1
ATOM 968 N N . ALA A 1 123 ? -18.576 -1.252 12.975 1.00 84.38 123 ALA A N 1
ATOM 969 C CA . ALA A 1 123 ? -19.933 -0.725 13.076 1.00 84.38 123 ALA A CA 1
ATOM 970 C C . ALA A 1 123 ? -20.801 -1.135 11.875 1.00 84.38 123 ALA A C 1
ATOM 972 O O . ALA A 1 123 ? -21.960 -1.492 12.074 1.00 84.38 123 ALA A O 1
ATOM 973 N N . ALA A 1 124 ? -20.243 -1.143 10.659 1.00 78.00 124 ALA A N 1
ATOM 974 C CA . ALA A 1 124 ? -20.931 -1.613 9.454 1.00 78.00 124 ALA A CA 1
ATOM 975 C C . ALA A 1 124 ? -21.324 -3.097 9.562 1.00 78.00 124 ALA A C 1
ATOM 977 O O . ALA A 1 124 ? -22.429 -3.476 9.186 1.00 78.00 124 ALA A O 1
ATOM 978 N N . SER A 1 125 ? -20.464 -3.908 10.183 1.00 80.38 125 SER A N 1
ATOM 979 C CA . SER A 1 125 ? -20.731 -5.319 10.490 1.00 80.38 125 SER A CA 1
ATOM 980 C C . SER A 1 125 ? -21.601 -5.547 11.744 1.00 80.38 125 SER A C 1
ATOM 982 O O . SER A 1 125 ? -21.832 -6.690 12.133 1.00 80.38 125 SER A O 1
ATOM 984 N N . GLY A 1 126 ? -22.058 -4.489 12.428 1.00 83.19 126 GLY A N 1
ATOM 985 C CA . GLY A 1 126 ? -22.856 -4.584 13.661 1.00 83.19 126 GLY A CA 1
ATOM 986 C C . GLY A 1 126 ? -22.098 -5.108 14.892 1.00 83.19 126 GLY A C 1
ATOM 987 O O . GLY A 1 126 ? -22.712 -5.398 15.919 1.00 83.19 126 GLY A O 1
ATOM 988 N N . ASN A 1 127 ? -20.769 -5.221 14.822 1.00 85.75 127 ASN A N 1
ATOM 989 C CA . ASN A 1 127 ? -19.923 -5.747 15.893 1.00 85.75 127 ASN A CA 1
ATOM 990 C C . ASN A 1 127 ? -19.549 -4.638 16.894 1.00 85.75 127 ASN A C 1
ATOM 992 O O . ASN A 1 127 ? -18.423 -4.133 16.931 1.00 85.75 127 ASN A O 1
ATOM 996 N N . TRP A 1 128 ? -20.522 -4.236 17.711 1.00 86.62 128 TRP A N 1
ATOM 997 C CA . TRP A 1 128 ? -20.369 -3.144 18.679 1.00 86.62 128 TRP A CA 1
ATOM 998 C C . TRP A 1 128 ? -19.333 -3.421 19.774 1.00 86.62 128 TRP A C 1
ATOM 1000 O O . TRP A 1 128 ? -18.692 -2.484 20.255 1.00 86.62 128 TRP A O 1
ATOM 1010 N N . ASP A 1 129 ? -19.111 -4.687 20.131 1.00 91.19 129 ASP A N 1
ATOM 1011 C CA . ASP A 1 129 ? -18.071 -5.072 21.090 1.00 91.19 129 ASP A CA 1
ATOM 1012 C C . ASP A 1 129 ? -16.679 -4.709 20.566 1.00 91.19 129 ASP A C 1
ATOM 1014 O O . ASP A 1 129 ? -15.862 -4.122 21.284 1.00 91.19 129 ASP A O 1
ATOM 1018 N N . SER A 1 130 ? -16.432 -4.961 19.278 1.00 87.19 130 SER A N 1
ATOM 1019 C CA . SER A 1 130 ? -15.179 -4.574 18.626 1.00 87.19 130 SER A CA 1
ATOM 1020 C C . SER A 1 130 ? -15.047 -3.055 18.502 1.00 87.19 130 SER A C 1
ATOM 1022 O O . SER A 1 130 ? -13.977 -2.519 18.782 1.00 87.19 130 SER A O 1
ATOM 1024 N N . VAL A 1 131 ? -16.133 -2.327 18.204 1.00 82.31 131 VAL A N 1
ATOM 1025 C CA . VAL A 1 131 ? -16.132 -0.847 18.218 1.00 82.31 131 VAL A CA 1
ATOM 1026 C C . VAL A 1 131 ? -15.703 -0.307 19.586 1.00 82.31 131 VAL A C 1
ATOM 1028 O O . VAL A 1 131 ? -14.852 0.583 19.676 1.00 82.31 131 VAL A O 1
ATOM 1031 N N . ASN A 1 132 ? -16.263 -0.854 20.665 1.00 87.56 132 ASN A N 1
ATOM 1032 C CA . ASN A 1 132 ? -15.9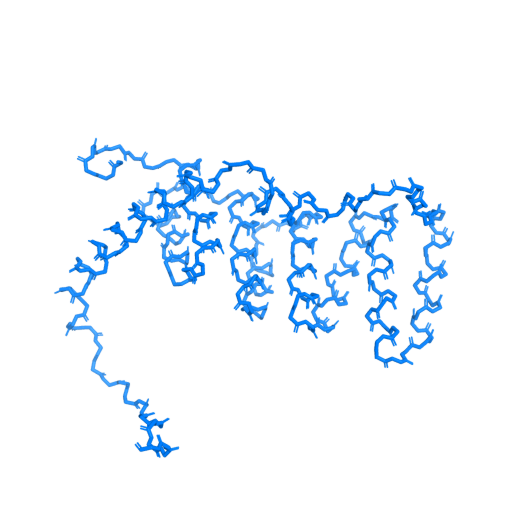22 -0.452 22.027 1.00 87.56 132 ASN A CA 1
ATOM 1033 C C . ASN A 1 132 ? -14.466 -0.793 22.370 1.00 87.56 132 ASN A C 1
ATOM 1035 O O . ASN A 1 132 ? -13.766 0.033 22.958 1.00 87.56 132 ASN A O 1
ATOM 1039 N N . SER A 1 133 ? -13.988 -1.966 21.947 1.00 90.81 133 SER A N 1
ATOM 1040 C CA . SER A 1 133 ? -12.590 -2.383 22.097 1.00 90.81 133 SER A CA 1
ATOM 1041 C C . SER A 1 133 ? -11.625 -1.420 21.399 1.00 90.81 133 SER A C 1
ATOM 1043 O O . SER A 1 133 ? -10.658 -0.960 22.008 1.00 90.81 133 SER A O 1
ATOM 1045 N N . VAL A 1 134 ? -11.911 -1.027 20.155 1.00 87.81 134 VAL A N 1
ATOM 1046 C CA . VAL A 1 134 ? -11.068 -0.094 19.389 1.00 87.81 134 VAL A CA 1
ATOM 1047 C C . VAL A 1 134 ? -11.038 1.292 20.033 1.00 87.81 134 VAL A C 1
ATOM 1049 O O . VAL A 1 134 ? -9.962 1.869 20.198 1.00 87.81 134 VAL A O 1
ATOM 1052 N N . ARG A 1 135 ? -12.187 1.814 20.481 1.00 85.56 135 ARG A N 1
ATOM 1053 C CA . ARG A 1 135 ? -12.259 3.101 21.200 1.00 85.56 135 ARG A CA 1
ATOM 1054 C C . ARG A 1 135 ? -11.509 3.066 22.531 1.00 85.56 135 ARG A C 1
ATOM 1056 O O . ARG A 1 135 ? -10.846 4.042 22.891 1.00 85.56 135 ARG A O 1
ATOM 1063 N N . LYS A 1 136 ? -11.585 1.942 23.246 1.00 88.94 136 LYS A N 1
ATOM 1064 C CA . LYS A 1 136 ? -10.832 1.719 24.483 1.00 88.94 136 LYS A CA 1
ATOM 1065 C C . LYS A 1 136 ? -9.329 1.733 24.211 1.00 88.94 136 LYS A C 1
ATOM 1067 O O . LYS A 1 136 ? -8.635 2.522 24.842 1.00 88.94 136 LYS A O 1
ATOM 1072 N N . LYS A 1 137 ? -8.851 0.980 23.210 1.00 88.88 137 LYS A N 1
ATOM 1073 C CA . LYS A 1 137 ? -7.438 0.983 22.779 1.00 88.88 137 LYS A CA 1
ATOM 1074 C C . LYS A 1 137 ? -6.948 2.387 22.410 1.00 88.88 137 LYS A C 1
ATOM 1076 O O . LYS A 1 137 ? -5.859 2.782 22.814 1.00 88.88 137 LYS A O 1
ATOM 1081 N N . MET A 1 138 ? -7.761 3.150 21.678 1.00 87.19 138 MET A N 1
ATOM 1082 C CA . MET A 1 138 ? -7.451 4.531 21.295 1.00 87.19 138 MET A CA 1
ATOM 1083 C C . MET A 1 138 ? -7.287 5.439 22.528 1.00 87.19 138 MET A C 1
ATOM 1085 O O . MET A 1 138 ? -6.333 6.210 22.614 1.00 87.19 138 MET A O 1
ATOM 1089 N N . THR A 1 139 ? -8.175 5.294 23.518 1.00 87.00 139 THR A N 1
ATOM 1090 C CA . THR A 1 139 ? -8.136 6.062 24.775 1.00 87.00 139 THR A CA 1
ATOM 1091 C C . THR A 1 139 ? -6.945 5.668 25.650 1.00 87.00 139 THR A C 1
ATOM 1093 O O . THR A 1 139 ? -6.255 6.538 26.173 1.00 87.00 139 THR A O 1
ATOM 1096 N N . GLU A 1 140 ? -6.671 4.367 25.786 1.00 88.88 140 GLU A N 1
ATOM 1097 C CA . GLU A 1 140 ? -5.540 3.828 26.560 1.00 88.88 140 GLU A CA 1
ATOM 1098 C C . GLU A 1 140 ? -4.191 4.306 26.017 1.00 88.88 140 GLU A C 1
ATOM 1100 O O . GLU A 1 140 ? -3.283 4.605 26.788 1.00 88.88 140 GLU A O 1
ATOM 1105 N N . LYS A 1 141 ? -4.072 4.441 24.693 1.00 85.62 141 LYS A N 1
ATOM 1106 C CA . LYS A 1 141 ? -2.872 4.977 24.037 1.00 85.62 141 LYS A CA 1
ATOM 1107 C C . LYS A 1 141 ? -2.779 6.507 24.075 1.00 85.62 141 LYS A C 1
ATOM 1109 O O . LYS A 1 141 ? -1.829 7.064 23.531 1.00 85.62 141 LYS A O 1
ATOM 1114 N N . GLY A 1 142 ? -3.735 7.185 24.717 1.00 82.44 142 GLY A N 1
ATOM 1115 C CA . GLY A 1 142 ? -3.769 8.643 24.837 1.00 82.44 142 GLY A CA 1
ATOM 1116 C C . GLY A 1 142 ? -4.092 9.366 23.529 1.00 82.44 142 GLY A C 1
ATOM 1117 O O . GLY A 1 142 ? -3.917 10.583 23.441 1.00 82.44 142 GLY A O 1
ATOM 1118 N N . VAL A 1 143 ? -4.576 8.642 22.517 1.00 82.69 143 VAL A N 1
ATOM 1119 C CA . VAL A 1 143 ? -4.863 9.198 21.197 1.00 82.69 143 VAL A CA 1
ATOM 1120 C C . VAL A 1 143 ? -6.175 9.957 21.266 1.00 82.69 143 VAL A C 1
ATOM 1122 O O . VAL A 1 143 ? -7.258 9.383 21.397 1.00 82.69 143 VAL A O 1
ATOM 1125 N N . LYS A 1 144 ? -6.095 11.281 21.168 1.00 73.56 144 LYS A N 1
ATOM 1126 C CA . LYS A 1 144 ? -7.291 12.108 21.030 1.00 73.56 144 LYS A CA 1
ATOM 1127 C C . LYS A 1 144 ? -7.796 11.998 19.599 1.00 73.56 144 LYS A C 1
ATOM 1129 O O . LYS A 1 144 ? -7.015 12.013 18.651 1.00 73.56 144 LYS A O 1
ATOM 1134 N N . LYS A 1 145 ? -9.118 11.911 19.437 1.00 61.50 145 LYS A N 1
ATOM 1135 C CA . LYS A 1 145 ? -9.740 12.092 18.124 1.00 61.50 145 LYS A CA 1
ATOM 1136 C C . LYS A 1 145 ? -9.324 13.473 17.630 1.00 61.50 145 LYS A C 1
ATOM 1138 O O . LYS A 1 145 ? -9.630 14.457 18.302 1.00 61.50 145 LYS A O 1
ATOM 1143 N N . PHE A 1 146 ? -8.629 13.539 16.499 1.00 53.44 146 PHE A N 1
ATOM 1144 C CA . PHE A 1 146 ? -8.337 14.813 15.858 1.00 53.44 146 PHE A CA 1
ATOM 1145 C C . PHE A 1 146 ? -9.689 15.467 15.529 1.00 53.44 146 PHE A C 1
ATOM 1147 O O . PHE A 1 146 ? -10.458 14.956 14.712 1.00 53.44 146 PHE A O 1
ATOM 1154 N N . GLN A 1 147 ? -10.055 16.516 16.266 1.00 34.81 147 GLN A N 1
ATOM 1155 C CA . GLN A 1 147 ? -11.202 17.348 15.930 1.00 34.81 147 GLN A CA 1
ATOM 1156 C C . GLN A 1 147 ? -10.708 18.326 14.873 1.00 34.81 147 GLN A C 1
ATOM 1158 O O . GLN A 1 147 ? -10.047 19.304 15.202 1.00 34.81 147 GLN A O 1
ATOM 1163 N N . VAL A 1 148 ? -10.969 18.030 13.602 1.00 39.59 148 VAL A N 1
ATOM 1164 C CA . VAL A 1 148 ? -10.775 19.026 12.549 1.00 39.59 148 VAL A CA 1
ATOM 1165 C C . VAL A 1 148 ? -11.944 20.006 12.666 1.00 39.59 148 VAL A C 1
ATOM 1167 O O . VAL A 1 148 ? -13.071 19.695 12.277 1.00 39.59 148 VAL A O 1
ATOM 1170 N N . GLU A 1 149 ? -11.700 21.157 13.293 1.00 28.47 149 GLU A N 1
ATOM 1171 C CA . GLU A 1 149 ? -12.576 22.320 13.182 1.00 28.47 149 GLU A CA 1
ATOM 1172 C C . GLU A 1 149 ? -12.509 22.825 11.738 1.00 28.47 149 GLU A C 1
ATOM 1174 O O . GLU A 1 149 ? -11.507 23.396 11.333 1.00 28.47 149 GLU A O 1
ATOM 1179 N N . GLY A 1 150 ? -13.578 22.619 10.968 1.00 32.38 150 GLY A N 1
ATOM 1180 C CA . GLY A 1 150 ? -13.824 23.364 9.734 1.00 32.38 150 GLY A CA 1
ATOM 1181 C C . GLY A 1 150 ? -12.940 23.004 8.533 1.00 32.38 150 GLY A C 1
ATOM 1182 O O . GLY A 1 150 ? -11.790 23.400 8.443 1.00 32.38 150 GLY A O 1
ATOM 1183 N N . ASN A 1 151 ? -13.590 22.392 7.539 1.00 31.98 151 ASN A N 1
ATOM 1184 C CA . ASN A 1 151 ? -13.186 22.285 6.134 1.00 31.98 151 ASN A CA 1
ATOM 1185 C C . ASN A 1 151 ? -11.919 21.461 5.819 1.00 31.98 151 ASN A C 1
ATOM 1187 O O . ASN A 1 151 ? -10.795 21.880 6.050 1.00 31.98 151 ASN A O 1
ATOM 1191 N N . PHE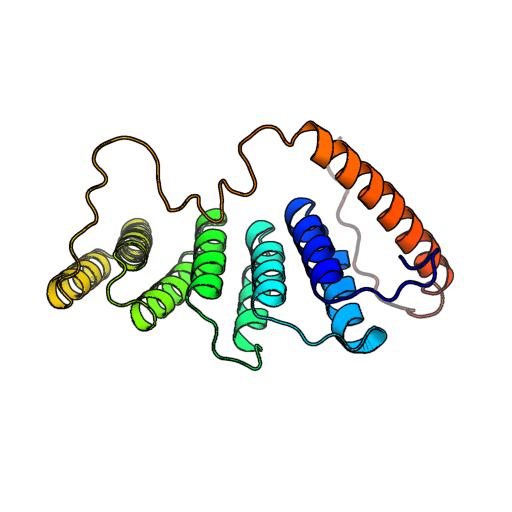 A 1 152 ? -12.174 20.355 5.112 1.00 32.56 152 PHE A N 1
ATOM 1192 C CA . PHE A 1 152 ? -11.249 19.473 4.392 1.00 32.56 152 PHE A CA 1
ATOM 1193 C C . PHE A 1 152 ? -10.492 18.404 5.198 1.00 32.56 152 PHE A C 1
ATOM 1195 O O . PHE A 1 152 ? -9.825 18.643 6.200 1.00 32.56 152 PHE A O 1
ATOM 1202 N N . CYS A 1 153 ? -10.649 17.167 4.721 1.00 32.94 153 CYS A N 1
ATOM 1203 C CA . CYS A 1 153 ? -9.949 15.978 5.167 1.00 32.94 153 CYS A CA 1
ATOM 1204 C C . CYS A 1 153 ? -8.486 16.044 4.717 1.00 32.94 153 CYS A C 1
ATOM 1206 O O . CYS A 1 153 ? -8.194 15.748 3.566 1.00 32.94 153 CYS A O 1
ATOM 1208 N N . GLU A 1 154 ? -7.526 16.226 5.621 1.00 31.41 154 GLU A N 1
ATOM 1209 C CA . GLU A 1 154 ? -6.123 15.859 5.336 1.00 31.41 154 GLU A CA 1
ATOM 1210 C C . GLU A 1 154 ? -5.898 14.325 5.332 1.00 31.41 154 GLU A C 1
ATOM 1212 O O . GLU A 1 154 ? -4.853 13.820 5.721 1.00 31.41 154 GLU A O 1
ATOM 1217 N N . PHE A 1 155 ? -6.884 13.558 4.850 1.00 35.38 155 PHE A N 1
ATOM 1218 C CA . PHE A 1 155 ? -6.676 12.212 4.293 1.00 35.38 155 PHE A CA 1
ATOM 1219 C C . PHE A 1 155 ? -6.866 12.174 2.778 1.00 35.38 155 PHE A C 1
ATOM 1221 O O . PHE A 1 155 ? -7.001 11.124 2.158 1.00 35.38 155 PHE A O 1
ATOM 1228 N N . GLU A 1 156 ? -6.825 13.348 2.172 1.00 34.41 156 GLU A N 1
ATOM 1229 C CA . GLU A 1 156 ? -6.760 13.524 0.740 1.00 34.41 156 GLU A CA 1
ATOM 1230 C C . GLU A 1 156 ? -5.315 13.654 0.224 1.00 34.41 156 GLU A C 1
ATOM 1232 O O . GLU A 1 156 ? -5.100 13.913 -0.955 1.00 34.41 156 GLU A O 1
ATOM 1237 N N . TYR A 1 157 ? -4.294 13.393 1.044 1.00 38.25 157 TYR A N 1
ATOM 1238 C CA . TYR A 1 157 ? -2.912 13.487 0.559 1.00 38.25 157 TYR A CA 1
ATOM 1239 C C . TYR A 1 157 ? -2.509 12.367 -0.418 1.00 38.25 157 TYR A C 1
ATOM 1241 O O . TYR A 1 157 ? -1.551 12.533 -1.162 1.00 38.25 157 TYR A O 1
ATOM 1249 N N . ILE A 1 158 ? -3.275 11.271 -0.496 1.00 40.84 158 ILE A N 1
ATOM 1250 C CA . ILE A 1 158 ? -3.133 10.273 -1.575 1.00 40.84 158 ILE A CA 1
ATOM 1251 C C . ILE A 1 158 ? -4.323 10.335 -2.556 1.00 40.84 158 ILE A C 1
ATOM 1253 O O . ILE A 1 158 ? -4.124 10.170 -3.756 1.00 40.84 158 ILE A O 1
ATOM 1257 N N . CYS A 1 159 ? -5.542 10.673 -2.105 1.00 36.72 159 CYS A N 1
ATOM 1258 C CA . CYS A 1 159 ? -6.708 10.771 -3.000 1.00 36.72 159 CYS A CA 1
ATOM 1259 C C . CYS A 1 159 ? -6.888 12.119 -3.745 1.00 36.72 159 CYS A C 1
ATOM 1261 O O . CYS A 1 159 ? -7.333 12.070 -4.886 1.00 36.72 159 CYS A O 1
ATOM 1263 N N . LEU A 1 160 ? -6.545 13.298 -3.193 1.00 38.31 160 LEU A N 1
ATOM 1264 C CA . LEU A 1 160 ? -6.638 14.594 -3.913 1.00 38.31 160 LEU A CA 1
ATOM 1265 C C . LEU A 1 160 ? -5.372 15.016 -4.643 1.00 38.31 160 LEU A C 1
ATOM 1267 O O . LEU A 1 160 ? -5.497 15.752 -5.622 1.00 38.31 160 LEU A O 1
ATOM 1271 N N . MET A 1 161 ? -4.180 14.544 -4.260 1.00 33.19 161 MET A N 1
ATOM 1272 C CA . MET A 1 161 ? -2.971 14.797 -5.071 1.00 33.19 161 MET A CA 1
ATOM 1273 C C . MET A 1 161 ? -3.100 14.216 -6.495 1.00 33.19 161 MET A C 1
ATOM 1275 O O . MET A 1 161 ? -2.279 14.487 -7.363 1.00 33.19 161 MET A O 1
ATOM 1279 N N . MET A 1 162 ? -4.162 13.443 -6.732 1.00 44.59 162 MET A N 1
ATOM 1280 C CA . MET A 1 162 ? -4.465 12.715 -7.951 1.00 44.59 162 MET A CA 1
ATOM 1281 C C . MET A 1 162 ? -5.813 13.131 -8.581 1.00 44.59 162 MET A C 1
ATOM 1283 O O . MET A 1 162 ? -6.147 12.603 -9.636 1.00 44.59 162 MET A O 1
ATOM 1287 N N . THR A 1 163 ? -6.591 14.058 -7.986 1.00 49.75 163 THR A N 1
ATOM 1288 C CA . THR A 1 163 ? -7.894 14.489 -8.552 1.00 49.75 163 THR A CA 1
ATOM 1289 C C . THR A 1 163 ? -8.273 15.970 -8.394 1.00 49.75 163 THR A C 1
ATOM 1291 O O . THR A 1 163 ? -9.401 16.320 -8.748 1.00 49.75 163 THR A O 1
ATOM 1294 N N . SER A 1 164 ? -7.420 16.900 -7.931 1.00 59.75 164 SER A N 1
ATOM 1295 C CA . SER A 1 164 ? -7.809 18.331 -7.941 1.00 59.75 164 SER A CA 1
ATOM 1296 C C . SER A 1 164 ? -6.677 19.359 -8.121 1.00 59.75 164 SER A C 1
ATOM 1298 O O . SER A 1 164 ? -5.735 19.413 -7.340 1.00 59.75 164 SER A O 1
ATOM 1300 N N . THR A 1 165 ? -6.903 20.270 -9.085 1.00 37.47 165 THR A N 1
ATOM 1301 C CA . THR A 1 165 ? -6.140 21.460 -9.561 1.00 37.47 165 THR A CA 1
ATOM 1302 C C . THR A 1 165 ? -5.334 21.245 -10.869 1.00 37.47 165 THR A C 1
ATOM 1304 O O . THR A 1 165 ? -4.976 20.123 -11.199 1.00 37.47 165 THR A O 1
ATOM 1307 N N . PRO A 1 166 ? -5.189 22.281 -11.729 1.00 44.16 166 PRO A N 1
ATOM 1308 C CA . PRO A 1 166 ? -5.677 22.379 -13.123 1.00 44.16 166 PRO A CA 1
ATOM 1309 C C . PRO A 1 166 ? -4.875 21.612 -14.205 1.00 44.16 166 PRO A C 1
ATOM 1311 O O . PRO A 1 166 ? -4.681 22.109 -15.314 1.00 44.16 166 PRO A O 1
ATOM 1314 N N . LEU A 1 167 ? -4.435 20.386 -13.922 1.00 39.78 167 LEU A N 1
ATOM 1315 C CA . LEU A 1 167 ? -3.667 19.526 -14.836 1.00 39.78 167 LEU A CA 1
ATOM 1316 C C . LEU A 1 167 ? -4.521 18.670 -15.788 1.00 39.78 167 LEU A C 1
ATOM 1318 O O . LEU A 1 167 ? -3.964 17.898 -16.565 1.00 39.78 167 LEU A O 1
ATOM 1322 N N . ILE A 1 168 ? -5.842 18.884 -15.837 1.00 42.19 168 ILE A N 1
ATOM 1323 C CA . ILE A 1 168 ? -6.761 18.230 -16.794 1.00 42.19 168 ILE A CA 1
ATOM 1324 C C . ILE A 1 168 ? -6.316 18.428 -18.262 1.00 42.19 168 ILE A C 1
ATOM 1326 O O . ILE A 1 168 ? -6.622 17.606 -19.122 1.00 42.19 168 ILE A O 1
ATOM 1330 N N . TRP A 1 169 ? -5.528 19.464 -18.564 1.00 33.31 169 TRP A N 1
ATOM 1331 C CA . TRP A 1 169 ? -4.979 19.671 -19.910 1.00 33.31 169 TRP A CA 1
ATOM 1332 C C . TRP A 1 169 ? -3.665 18.923 -20.187 1.00 33.31 169 TRP A C 1
ATOM 1334 O O . TRP A 1 169 ? -3.414 18.581 -21.337 1.00 33.31 169 TRP A O 1
ATOM 1344 N N . MET A 1 170 ? -2.853 18.601 -19.172 1.00 30.53 170 MET A N 1
ATOM 1345 C CA . MET A 1 170 ? -1.648 17.770 -19.356 1.00 30.53 170 MET A CA 1
ATOM 1346 C C . MET A 1 170 ? -1.962 16.273 -19.279 1.00 30.53 170 MET A C 1
ATOM 1348 O O . MET A 1 170 ? -1.303 15.474 -19.941 1.00 30.53 170 MET A O 1
ATOM 1352 N N . GLU A 1 171 ? -2.988 15.884 -18.523 1.00 37.19 171 GLU A N 1
ATOM 1353 C CA . GLU A 1 171 ? -3.406 14.486 -18.394 1.00 37.19 171 GLU A CA 1
ATOM 1354 C C . GLU A 1 171 ? -4.031 13.940 -19.679 1.00 37.19 171 GLU A C 1
ATOM 1356 O O . GLU A 1 171 ? -3.730 12.811 -20.045 1.00 37.19 171 GLU A O 1
ATOM 1361 N N . ALA A 1 172 ? -4.795 14.735 -20.436 1.00 37.00 172 ALA A N 1
ATOM 1362 C CA . ALA A 1 172 ? -5.281 14.316 -21.755 1.00 37.00 172 ALA A CA 1
ATOM 1363 C C . ALA A 1 172 ? -4.131 14.103 -22.762 1.00 37.00 172 ALA A C 1
ATOM 1365 O O . ALA A 1 172 ? -4.191 13.231 -23.634 1.00 37.00 172 ALA A O 1
ATOM 1366 N N . GLU A 1 173 ? -3.047 14.869 -22.635 1.00 34.31 173 GLU A N 1
ATOM 1367 C CA . GLU A 1 173 ? -1.893 14.790 -23.531 1.00 34.31 173 GLU A CA 1
ATOM 1368 C C . GLU A 1 173 ? -0.947 13.640 -23.158 1.00 34.31 173 GLU A C 1
ATOM 1370 O O . GLU A 1 173 ? -0.435 12.953 -24.040 1.00 34.31 173 GLU A O 1
ATOM 1375 N N . ILE A 1 174 ? -0.785 13.352 -21.862 1.00 42.50 174 ILE A N 1
ATOM 1376 C CA . ILE A 1 174 ? -0.067 12.174 -21.358 1.00 42.50 174 ILE A CA 1
ATOM 1377 C C . ILE A 1 174 ? -0.879 10.901 -21.614 1.00 42.50 174 ILE A C 1
ATOM 1379 O O . ILE A 1 174 ? -0.313 9.948 -22.147 1.00 42.50 174 ILE A O 1
ATOM 1383 N N . ALA A 1 175 ? -2.187 10.894 -21.334 1.00 41.97 175 ALA A N 1
ATOM 1384 C CA . ALA A 1 175 ? -3.082 9.777 -21.625 1.00 41.97 175 ALA A CA 1
ATOM 1385 C C . ALA A 1 175 ? -3.103 9.470 -23.124 1.00 41.97 175 ALA A C 1
ATOM 1387 O O . ALA A 1 175 ? -2.859 8.331 -23.487 1.00 41.97 175 ALA A O 1
ATOM 1388 N N . SER A 1 176 ? -3.244 10.461 -24.013 1.00 39.78 176 SER A N 1
ATOM 1389 C CA . SER A 1 176 ? -3.169 10.222 -25.467 1.00 39.78 176 SER A CA 1
ATOM 1390 C C . SER A 1 176 ? -1.777 9.781 -25.948 1.00 39.78 176 SER A C 1
ATOM 1392 O O . SER A 1 176 ? -1.666 8.971 -26.873 1.00 39.78 176 SER A O 1
ATOM 1394 N N . HIS A 1 177 ? -0.686 10.242 -25.319 1.00 42.62 177 HIS A N 1
ATOM 1395 C CA . HIS A 1 177 ? 0.660 9.745 -25.629 1.00 42.62 177 HIS A CA 1
ATOM 1396 C C . HIS A 1 177 ? 0.925 8.330 -25.108 1.00 42.62 177 HIS A C 1
ATOM 1398 O O . HIS A 1 177 ? 1.717 7.611 -25.727 1.00 42.62 177 HIS A O 1
ATOM 1404 N N . LEU A 1 178 ? 0.323 7.950 -23.980 1.00 42.69 178 LEU A N 1
ATOM 1405 C CA . LEU A 1 178 ? 0.364 6.602 -23.421 1.00 42.69 178 LEU A CA 1
ATOM 1406 C C . LEU A 1 178 ? -0.521 5.664 -24.228 1.00 42.69 178 LEU A C 1
ATOM 1408 O O . LEU A 1 178 ? -0.012 4.637 -24.644 1.00 42.69 178 LEU A O 1
ATOM 1412 N N . ASP A 1 179 ? -1.740 6.054 -24.582 1.00 42.88 179 ASP A N 1
ATOM 1413 C CA . ASP A 1 179 ? -2.656 5.268 -25.412 1.00 42.88 179 ASP A C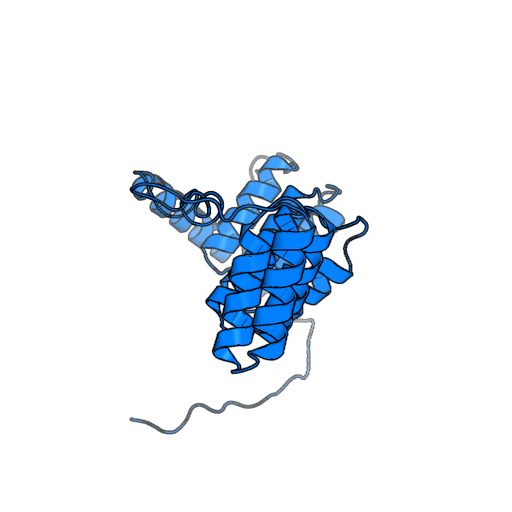A 1
ATOM 1414 C C . ASP A 1 179 ? -2.012 4.959 -26.772 1.00 42.88 179 ASP A C 1
ATOM 1416 O O . ASP A 1 179 ? -1.958 3.811 -27.213 1.00 42.88 179 ASP A O 1
ATOM 1420 N N . ARG A 1 180 ? -1.337 5.956 -27.371 1.00 43.00 180 ARG A N 1
ATOM 1421 C CA . ARG A 1 180 ? -0.528 5.778 -28.588 1.00 43.00 180 ARG A CA 1
ATOM 1422 C C . ARG A 1 180 ? 0.726 4.925 -28.367 1.00 43.00 180 ARG A C 1
ATOM 1424 O O . ARG A 1 180 ? 1.195 4.285 -29.301 1.00 43.00 180 ARG A O 1
ATOM 1431 N N . LYS A 1 181 ? 1.355 4.936 -27.191 1.00 42.34 181 LYS A N 1
ATOM 1432 C CA . LYS A 1 181 ? 2.566 4.132 -26.918 1.00 42.34 181 LYS A CA 1
ATOM 1433 C C . LYS A 1 181 ? 2.236 2.692 -26.535 1.00 42.34 181 LYS A C 1
ATOM 1435 O O . LYS A 1 181 ? 3.000 1.819 -26.927 1.00 42.34 181 LYS A O 1
ATOM 1440 N N . VAL A 1 182 ? 1.136 2.468 -25.823 1.00 41.34 182 VAL A N 1
ATOM 1441 C CA . VAL A 1 182 ? 0.601 1.161 -25.427 1.00 41.34 182 VAL A CA 1
ATOM 1442 C C . VAL A 1 182 ? 0.097 0.422 -26.662 1.00 41.34 182 VAL A C 1
ATOM 1444 O O . VAL A 1 182 ? 0.559 -0.687 -26.895 1.00 41.34 182 VAL A O 1
ATOM 1447 N N . THR A 1 183 ? -0.668 1.069 -27.552 1.00 44.78 183 THR A N 1
ATOM 1448 C CA . THR A 1 183 ? -1.018 0.482 -28.869 1.00 44.78 183 THR A CA 1
ATOM 1449 C C . THR A 1 183 ? 0.218 0.106 -29.701 1.00 44.78 183 THR A C 1
ATOM 1451 O O . THR A 1 183 ? 0.298 -0.972 -30.278 1.00 44.78 183 THR A O 1
ATOM 1454 N N . ASN A 1 184 ? 1.266 0.937 -29.695 1.00 40.03 184 ASN A N 1
ATOM 1455 C CA . ASN A 1 184 ? 2.531 0.613 -30.372 1.00 40.03 184 ASN A CA 1
ATOM 1456 C C . ASN A 1 184 ? 3.373 -0.482 -29.672 1.00 40.03 184 ASN A C 1
ATOM 1458 O O . ASN A 1 184 ? 4.332 -0.978 -30.273 1.00 40.03 184 ASN A O 1
ATOM 1462 N N . LEU A 1 185 ? 3.091 -0.809 -28.407 1.00 36.91 185 LEU A N 1
ATOM 1463 C CA . LEU A 1 185 ? 3.720 -1.913 -27.670 1.00 36.91 185 LEU A CA 1
ATOM 1464 C C . LEU A 1 185 ? 2.941 -3.218 -27.898 1.00 36.91 185 LEU A C 1
ATOM 1466 O O . LEU A 1 185 ? 3.566 -4.224 -28.237 1.00 36.91 185 LEU A O 1
ATOM 1470 N N . SER A 1 186 ? 1.603 -3.169 -27.861 1.00 38.28 186 SER A N 1
ATOM 1471 C CA . SER A 1 186 ? 0.724 -4.307 -28.158 1.00 38.28 186 SER A CA 1
ATOM 1472 C C . SER A 1 186 ? 0.890 -4.813 -29.593 1.00 38.28 186 SER A C 1
ATOM 1474 O O . SER A 1 186 ? 0.951 -6.021 -29.811 1.00 38.28 186 SER A O 1
ATOM 1476 N N . ASP A 1 187 ? 1.073 -3.918 -30.569 1.00 36.34 187 ASP A N 1
ATOM 1477 C CA . ASP A 1 187 ? 1.280 -4.304 -31.973 1.00 36.34 187 ASP A CA 1
ATOM 1478 C C . ASP A 1 187 ? 2.642 -4.977 -32.215 1.00 36.34 187 ASP A C 1
ATOM 1480 O O . ASP A 1 187 ? 2.789 -5.785 -33.133 1.00 36.34 187 ASP A O 1
ATOM 1484 N N . LYS A 1 188 ? 3.655 -4.683 -31.386 1.00 41.62 188 LYS A N 1
ATOM 1485 C CA . LYS A 1 188 ? 4.979 -5.316 -31.499 1.00 41.62 188 LYS A CA 1
ATOM 1486 C C . LYS A 1 188 ? 5.030 -6.690 -30.839 1.00 41.62 188 LYS A C 1
ATOM 1488 O O . LYS A 1 188 ? 5.629 -7.593 -31.413 1.00 41.62 188 LYS A O 1
ATOM 1493 N N . GLN A 1 189 ? 4.370 -6.869 -29.695 1.00 37.38 189 GLN A N 1
ATOM 1494 C CA . GLN A 1 189 ? 4.280 -8.171 -29.022 1.00 37.38 189 GLN A CA 1
ATOM 1495 C C . GLN A 1 189 ? 3.230 -9.098 -29.663 1.00 37.38 189 GLN A C 1
ATOM 1497 O O . GLN A 1 189 ? 3.427 -10.310 -29.688 1.00 37.38 189 GLN A O 1
ATOM 1502 N N . GLY A 1 190 ? 2.176 -8.562 -30.292 1.00 31.44 190 GLY A N 1
ATOM 1503 C CA . GLY A 1 190 ? 1.173 -9.359 -31.011 1.00 31.44 190 GLY A CA 1
ATOM 1504 C C . GLY A 1 190 ? 1.731 -10.166 -32.194 1.00 31.44 190 GLY A C 1
ATOM 1505 O O . GLY A 1 190 ? 1.178 -11.209 -32.537 1.00 31.44 190 GLY A O 1
ATOM 1506 N N . SER A 1 191 ? 2.857 -9.737 -32.780 1.00 33.25 191 SER A N 1
ATOM 1507 C CA . SER A 1 191 ? 3.505 -10.453 -33.891 1.00 33.25 191 SER A CA 1
ATOM 1508 C C . SER A 1 191 ? 4.440 -11.598 -33.465 1.00 33.25 191 SER A C 1
ATOM 1510 O O . SER A 1 191 ? 4.750 -12.449 -34.294 1.00 33.25 191 SER A O 1
ATOM 1512 N N . GLU A 1 192 ? 4.833 -11.672 -32.186 1.00 37.06 192 GLU A N 1
ATOM 1513 C CA . GLU A 1 192 ? 5.744 -12.712 -31.664 1.00 37.06 192 GLU A CA 1
ATOM 1514 C C . GLU A 1 192 ? 5.084 -13.688 -30.666 1.00 37.06 192 GLU A C 1
ATOM 1516 O O . GLU A 1 192 ? 5.676 -14.714 -30.342 1.00 37.06 192 GLU A O 1
ATOM 1521 N N . VAL A 1 193 ? 3.843 -13.447 -30.217 1.00 29.92 193 VAL A N 1
ATOM 1522 C CA . VAL A 1 193 ? 3.155 -14.320 -29.233 1.00 29.92 193 VAL A CA 1
ATOM 1523 C C . VAL A 1 193 ? 2.194 -15.339 -29.878 1.00 29.92 193 VAL A C 1
ATOM 1525 O O . VAL A 1 193 ? 1.838 -16.339 -29.253 1.00 29.92 193 VAL A O 1
ATOM 1528 N N . LEU A 1 194 ? 1.843 -15.188 -31.164 1.00 29.00 194 LEU A N 1
ATOM 1529 C CA . LEU A 1 194 ? 0.947 -16.120 -31.877 1.00 29.00 194 LEU A CA 1
ATOM 1530 C C . LEU A 1 194 ? 1.538 -17.523 -32.147 1.00 29.00 194 LEU A C 1
ATOM 1532 O O . LEU A 1 194 ? 0.845 -18.373 -32.701 1.00 29.00 194 LEU A O 1
ATOM 1536 N N . SER A 1 195 ? 2.775 -17.810 -31.724 1.00 32.84 195 SER A N 1
ATOM 1537 C CA . SER A 1 195 ? 3.383 -19.147 -31.828 1.00 32.84 195 SER A CA 1
ATOM 1538 C C . SER A 1 195 ? 3.584 -19.881 -30.494 1.00 32.84 195 SER A C 1
ATOM 1540 O O . SER A 1 195 ? 4.198 -20.946 -30.506 1.00 32.84 195 SER A O 1
ATOM 1542 N N . ALA A 1 196 ? 3.102 -19.362 -29.354 1.00 31.77 196 ALA A N 1
ATOM 1543 C CA . ALA A 1 196 ? 3.500 -19.882 -28.035 1.00 31.77 196 ALA A CA 1
ATOM 1544 C C . ALA A 1 196 ? 2.397 -20.474 -27.131 1.00 31.77 196 ALA A C 1
ATOM 1546 O O . ALA A 1 196 ? 2.728 -20.907 -26.033 1.00 31.77 196 ALA A O 1
ATOM 1547 N N . PHE A 1 197 ? 1.130 -20.583 -27.556 1.00 27.89 197 PHE A N 1
ATOM 1548 C CA . PHE A 1 197 ? 0.097 -21.265 -26.750 1.00 27.89 197 PHE A CA 1
ATOM 1549 C C . PHE A 1 197 ? -0.953 -22.002 -27.604 1.00 27.89 197 PHE A C 1
ATOM 1551 O O . PHE A 1 197 ? -1.922 -21.388 -28.051 1.00 27.89 197 PHE A O 1
ATOM 1558 N N . PRO A 1 198 ? -0.824 -23.326 -27.818 1.00 30.02 198 PRO A N 1
ATOM 1559 C CA . PRO A 1 198 ? -1.940 -24.163 -28.225 1.00 30.02 198 PRO A CA 1
ATOM 1560 C C . PRO A 1 198 ? -2.718 -24.610 -26.977 1.00 30.02 198 PRO A C 1
ATOM 1562 O O . PRO A 1 198 ? -2.167 -25.273 -26.103 1.00 30.02 198 PRO A O 1
ATOM 1565 N N . GLY A 1 199 ? -4.008 -24.280 -26.913 1.00 35.19 199 GLY A N 1
ATOM 1566 C CA . GLY A 1 199 ? -4.945 -24.905 -25.974 1.00 35.19 199 GLY A CA 1
ATOM 1567 C C . GLY A 1 199 ? -5.177 -24.147 -24.667 1.00 35.19 199 GLY A C 1
ATOM 1568 O O . GLY A 1 199 ? -4.686 -24.536 -23.615 1.00 35.19 199 GLY A O 1
ATOM 1569 N N . CYS A 1 200 ? -6.020 -23.119 -24.723 1.00 24.28 200 CYS A N 1
ATOM 1570 C CA . CYS A 1 200 ? -6.886 -22.763 -23.601 1.00 24.28 200 CYS A CA 1
ATOM 1571 C C . CYS A 1 200 ? -8.194 -22.211 -24.181 1.00 24.28 200 CYS A C 1
ATOM 1573 O O . CYS A 1 200 ? -8.388 -21.006 -24.327 1.00 24.28 200 CYS A O 1
ATOM 1575 N N . GLU A 1 201 ? -9.057 -23.125 -24.625 1.00 33.03 201 GLU A N 1
ATOM 1576 C CA . GLU A 1 201 ? -10.470 -22.832 -24.842 1.00 33.03 201 GLU A CA 1
ATOM 1577 C C . GLU A 1 201 ? -11.138 -22.736 -23.470 1.00 33.03 201 GLU A C 1
ATOM 1579 O O . GLU A 1 201 ? -11.266 -23.741 -22.780 1.00 33.03 201 GLU A O 1
ATOM 1584 N N . LEU A 1 202 ? -11.583 -21.541 -23.086 1.00 31.48 202 LEU A N 1
ATOM 1585 C CA . LEU A 1 202 ? -12.672 -21.369 -22.127 1.00 31.48 202 LEU A CA 1
ATOM 1586 C C . LEU A 1 202 ? -13.642 -20.325 -22.684 1.00 31.48 202 LEU A C 1
ATOM 1588 O O . LEU A 1 202 ? -13.525 -19.120 -22.490 1.00 31.48 202 LEU A O 1
ATOM 1592 N N . GLU A 1 203 ? -14.519 -20.873 -23.518 1.00 30.38 203 GLU A N 1
ATOM 1593 C CA . GLU A 1 203 ? -15.958 -20.635 -23.604 1.00 30.38 203 GLU A CA 1
ATOM 1594 C C . GLU A 1 203 ? -16.494 -19.206 -23.437 1.00 30.38 203 GLU A C 1
ATOM 1596 O O . GLU A 1 203 ? -16.663 -18.639 -22.360 1.00 30.38 203 GLU A O 1
ATOM 1601 N N . LYS A 1 204 ? -16.925 -18.710 -24.598 1.00 32.72 204 LYS A N 1
ATOM 1602 C CA . LYS A 1 204 ? -17.952 -17.695 -24.812 1.00 32.72 204 LYS A CA 1
ATOM 1603 C C . LYS A 1 204 ? -19.162 -17.927 -23.898 1.00 32.72 204 LYS A C 1
ATOM 1605 O O . LYS A 1 204 ? -19.819 -18.958 -23.984 1.00 32.72 204 LYS A O 1
ATOM 1610 N N . SER A 1 205 ? -19.538 -16.910 -23.134 1.00 31.19 205 SER A N 1
ATOM 1611 C CA . SER A 1 205 ? -20.901 -16.745 -22.617 1.00 31.19 205 SER A CA 1
ATOM 1612 C C . SER A 1 205 ? -21.338 -15.303 -22.839 1.00 31.19 205 SER A C 1
ATOM 1614 O O . SER A 1 205 ? -21.361 -14.478 -21.934 1.00 31.19 205 SER A O 1
ATOM 1616 N N . SER A 1 206 ? -21.652 -14.996 -24.094 1.00 32.25 206 SER A N 1
ATOM 1617 C CA . SER A 1 206 ? -22.299 -13.753 -24.508 1.00 32.25 206 SER A CA 1
ATOM 1618 C C . SER A 1 206 ? -23.289 -14.040 -25.633 1.00 32.25 206 SER A C 1
ATOM 1620 O O . SER A 1 206 ? -23.080 -13.657 -26.777 1.00 32.25 206 SER A O 1
ATOM 1622 N N . GLN A 1 207 ? -24.382 -14.731 -25.302 1.00 38.47 207 GLN A N 1
ATOM 1623 C CA . GLN A 1 207 ? -25.637 -14.665 -26.054 1.00 38.47 207 GLN A CA 1
ATOM 1624 C C . GLN A 1 207 ? -26.809 -14.821 -25.084 1.00 38.47 207 GLN A C 1
ATOM 1626 O O . GLN A 1 207 ? -27.121 -15.929 -24.664 1.00 38.47 207 GLN A O 1
ATOM 1631 N N . LEU A 1 208 ? -27.410 -13.691 -24.710 1.00 35.56 208 LEU A N 1
ATOM 1632 C CA . LEU A 1 208 ? -28.854 -13.472 -24.577 1.00 35.56 208 LEU A CA 1
ATOM 1633 C C . LEU A 1 208 ? -29.053 -12.052 -24.037 1.00 35.56 208 LEU A C 1
ATOM 1635 O O . LEU A 1 208 ? -29.026 -11.841 -22.829 1.00 35.56 208 LEU A O 1
ATOM 1639 N N . LEU A 1 209 ? -29.190 -11.089 -24.950 1.00 33.94 209 LEU A N 1
ATOM 1640 C CA . LEU A 1 209 ? -30.166 -9.993 -24.914 1.00 33.94 209 LEU A CA 1
ATOM 1641 C C . LEU A 1 209 ? -29.944 -9.089 -26.141 1.00 33.94 209 LEU A C 1
ATOM 1643 O O . LEU A 1 209 ? -28.829 -8.621 -26.360 1.00 33.94 209 LEU A O 1
ATOM 1647 N N . ALA A 1 210 ? -31.055 -8.841 -26.845 1.00 33.09 210 ALA A N 1
ATOM 1648 C CA . ALA A 1 210 ? -31.259 -8.056 -28.072 1.00 33.09 210 ALA A CA 1
ATOM 1649 C C . ALA A 1 210 ? -30.927 -8.760 -29.399 1.00 33.09 210 ALA A C 1
ATOM 1651 O O . ALA A 1 210 ? -29.740 -8.856 -29.775 1.00 33.09 210 ALA A O 1
#

Sequence (210 aa):
MKRASVKPDEVTFLGVLTACSHAGLVSEGREMYDNMINLYGVHPRVDHCACMIDLFGRWGFLGEAEKFIDNLDFEPDSMIWATYLSACRLHGDDIRGQRAAEKLIELEPQNSLPYVLLSHIHAASGNWDSVNSVRKKMTEKGVKKFQVEGNFCEFEYICLMMTSTPLIWMEAEIASHLDRKVTNLSDKQGSEVLSAFPGCELEKSSQLLA

pLDDT: mean 72.74, std 24.84, range [24.28, 96.94]